Protein AF-A0A5C7B8A7-F1 (afdb_monomer)

pLDDT: mean 83.53, std 10.43, range [35.34, 96.38]

Organism: NCBI:txid49278

InterPro domains:
  IPR027417 P-loop containing nucleoside triphosphate hydrolase [G3DSA:3.40.50.300] (166-226)
  IPR027417 P-loop containing nucleoside triphosphate hydrolase [SSF52540] (166-223)
  IPR045076 DNA mismatch repair MutS [PTHR11361] (128-223)

Foldseek 3Di:
DQVLLVVLVVLVVCCVVPVVSVVVNVVSLVVLLVVLVVCCVPCVVVLVVLVVLLVLLVVLVVVCVDPVLVVVDVCLVVLSVLSVVLVVLSVVVVPPDPDDDPVVVVVVVVVVSVCSSSVVVVVSSVVSVVSVVVSVVSSVSSVVSVVVVVVVVVVVVVVVPDPDDDDDDDDPAPWDWDFQFAQPPDPPGGGDTDIGHPDDDDDDDDPPPCPVSVVLSRLVVVLVNCVVVPHPPVVSVVSVVVVVVVVVVVVVVVVD

Solvent-accessible surface area (backbone atoms only — not comparable to full-atom values): 15037 Å² total; per-residue (Å²): 105,74,68,59,33,53,57,47,51,56,32,57,59,45,29,80,78,40,71,72,30,46,58,56,38,52,54,51,36,55,54,30,44,54,53,44,55,53,47,47,71,71,45,48,71,62,57,61,50,52,62,53,52,54,50,51,44,49,51,40,54,59,54,52,69,38,77,90,46,39,83,79,48,82,64,44,68,60,28,48,54,59,56,53,65,52,56,75,68,46,55,77,73,65,69,76,67,93,71,90,47,75,72,56,51,55,54,48,52,55,50,47,53,54,35,34,49,40,41,44,63,65,54,52,47,54,56,49,51,58,55,49,64,77,35,51,68,38,52,48,53,50,50,50,53,46,50,51,51,52,50,51,50,52,54,51,51,54,51,72,74,41,101,82,73,83,83,88,79,93,67,99,68,73,65,49,78,44,77,63,44,53,37,92,89,45,81,92,48,75,58,47,65,51,77,41,63,93,55,88,85,86,87,82,80,65,88,88,72,49,64,68,57,49,54,50,31,53,51,56,53,50,53,50,51,42,57,76,70,70,50,59,66,68,58,49,50,50,55,52,49,53,51,52,50,52,54,50,60,54,53,56,71,71,76,112

Radius of gyration: 31.32 Å; Cα contacts (8 Å, |Δi|>4): 160; chains: 1; bounding box: 61×37×90 Å

Secondary structure (DSSP, 8-state):
-HHHHHHTHHHHHHTTT-THHHHHHHHHHHHHHHHHHHHHHHHHHHHHHHHHHHHHHHHHHHHHTSGGGGGG-TTHHHHHHHHHHHHHHHTTTS------SHHHHHHHHHHHHHHHHTTHHHHHHHHHHHHHHTTHHHHHHHHHHHHHHHHHHHHHHHHHTSS--------SSSEEEEEEE--TTSTTPPPEEEEEESS-------TTSSHHHHHHHHHHHHHHHHHHTT--HHHHHHHHHHHHHHHHHHHHTTT-

Sequence (256 aa):
MKLLSFISLVPLILSFINPLFFIILLVVFCVNCVIHFWNKNNLFQYVSSIPQLLNLNKVATSLYSIPLFKDLNIKLPTSIKLINQVKSRMSLFQHEAKLQGDFQIIFWFLFEIFKTLFLIEPLFLFGVLRRLDTKREDIENVFEFVGHIDMLISIASLRAGIDSSCKPTVISGNGIIAHKMRHALIYDCTPNSITITDKSVLLTGSNMSGKTSFIRAVGLNVIRVLDINDYPKEIVNEAMAISRVLDKVYYVAKVE

Mean predicted aligned error: 10.71 Å

Structure (mmCIF, N/CA/C/O backbone):
data_AF-A0A5C7B8A7-F1
#
_entry.id   AF-A0A5C7B8A7-F1
#
loop_
_atom_site.group_PDB
_atom_site.id
_atom_site.type_symbol
_atom_site.label_atom_id
_atom_site.label_alt_id
_atom_site.label_comp_id
_atom_site.label_asym_id
_atom_site.label_entity_id
_atom_site.label_seq_id
_atom_site.pdbx_PDB_ins_code
_atom_site.Cartn_x
_atom_site.Cartn_y
_atom_site.Cartn_z
_atom_site.occupancy
_atom_site.B_iso_or_equiv
_atom_site.auth_seq_id
_atom_site.auth_comp_id
_atom_site.auth_asym_id
_atom_site.auth_atom_id
_atom_site.pdbx_PDB_model_num
ATOM 1 N N . MET A 1 1 ? -28.430 3.440 18.815 1.00 63.97 1 MET A N 1
ATOM 2 C CA . MET A 1 1 ? -27.319 2.822 19.576 1.00 63.97 1 MET A CA 1
ATOM 3 C C . MET A 1 1 ? -27.066 3.519 20.905 1.00 63.97 1 MET A C 1
ATOM 5 O O . MET A 1 1 ? -27.447 2.950 21.911 1.00 63.97 1 MET A O 1
ATOM 9 N N . LYS A 1 2 ? -26.528 4.752 20.938 1.00 69.50 2 LYS A N 1
ATOM 10 C CA . LYS A 1 2 ? -26.238 5.466 22.204 1.00 69.50 2 LYS A CA 1
ATOM 11 C C . LYS A 1 2 ? -27.442 5.557 23.154 1.00 69.50 2 LYS A C 1
ATOM 13 O O . LYS A 1 2 ? -27.303 5.305 24.338 1.00 69.50 2 LYS A O 1
ATOM 18 N N . LEU A 1 3 ? -28.633 5.853 22.633 1.00 67.62 3 LEU A N 1
ATOM 19 C CA . LEU A 1 3 ? -29.848 5.922 23.451 1.00 67.62 3 LEU A CA 1
ATOM 20 C C . LEU A 1 3 ? -30.211 4.563 24.088 1.00 67.62 3 LEU A C 1
ATOM 22 O O . LEU A 1 3 ? -30.619 4.522 25.240 1.00 67.62 3 LEU A O 1
ATOM 26 N N . LEU A 1 4 ? -29.987 3.455 23.370 1.00 67.25 4 LEU A N 1
ATOM 27 C CA . LEU A 1 4 ? -30.266 2.097 23.854 1.00 67.25 4 LEU A CA 1
ATOM 28 C C . LEU A 1 4 ? -29.298 1.650 24.958 1.00 67.25 4 LEU A C 1
ATOM 30 O O . LEU A 1 4 ? -29.725 1.018 25.916 1.00 67.25 4 LEU A O 1
ATOM 34 N N . SER A 1 5 ? -28.016 2.022 24.868 1.00 73.75 5 SER A N 1
ATOM 35 C CA . SER A 1 5 ? -27.042 1.741 25.934 1.00 73.75 5 SER A CA 1
ATOM 36 C C . SER A 1 5 ? -27.292 2.576 27.198 1.00 73.75 5 SER A C 1
ATOM 38 O O . SER A 1 5 ? -26.976 2.143 28.302 1.00 73.75 5 SER A O 1
ATOM 40 N N . PHE A 1 6 ? -27.863 3.779 27.057 1.00 75.62 6 PHE A N 1
ATOM 41 C CA . PHE A 1 6 ? -28.298 4.597 28.199 1.00 75.62 6 PHE A CA 1
ATOM 42 C C . PHE A 1 6 ? -29.604 4.077 28.820 1.00 75.62 6 PHE A C 1
ATOM 44 O O . PHE A 1 6 ? -29.777 4.154 30.035 1.00 75.62 6 PHE A O 1
ATOM 51 N N . ILE A 1 7 ? -30.484 3.484 28.008 1.00 80.25 7 ILE A N 1
ATOM 52 C CA . ILE A 1 7 ? -31.727 2.843 28.456 1.00 80.25 7 ILE A CA 1
ATOM 53 C C . ILE A 1 7 ? -31.470 1.660 29.394 1.00 80.25 7 ILE A C 1
ATOM 55 O O . ILE A 1 7 ? -32.262 1.460 30.300 1.00 80.25 7 ILE A O 1
ATOM 59 N N . SER A 1 8 ? -30.372 0.912 29.254 1.00 80.88 8 SER A N 1
ATOM 60 C CA . SER A 1 8 ? -30.010 -0.165 30.195 1.00 80.88 8 SER A CA 1
ATOM 61 C C . SER A 1 8 ? -29.496 0.338 31.553 1.00 80.88 8 SER A C 1
ATOM 63 O O . SER A 1 8 ? -29.498 -0.409 32.526 1.00 80.88 8 SER A O 1
ATOM 65 N N . LEU A 1 9 ? -29.080 1.606 31.647 1.00 83.44 9 LEU A N 1
ATOM 66 C CA . LEU A 1 9 ? -28.477 2.198 32.849 1.00 83.44 9 LEU A CA 1
ATOM 67 C C . LEU A 1 9 ? -29.542 2.628 33.876 1.00 83.44 9 LEU A C 1
ATOM 69 O O . LEU A 1 9 ? -29.360 2.459 35.078 1.00 83.44 9 LEU A O 1
ATOM 73 N N . VAL A 1 10 ? -30.683 3.131 33.396 1.00 84.69 10 VAL A N 1
ATOM 74 C CA . VAL A 1 10 ? -31.786 3.632 34.236 1.00 84.69 10 VAL A CA 1
ATOM 75 C C . VAL A 1 10 ? -32.480 2.512 35.044 1.00 84.69 10 VAL A C 1
ATOM 77 O O . VAL A 1 10 ? -32.583 2.654 36.264 1.00 84.69 10 VAL A O 1
ATOM 80 N N . PRO A 1 11 ? -32.894 1.373 34.448 1.00 83.81 11 PRO A N 1
ATOM 81 C CA . PRO A 1 11 ? -33.494 0.254 35.176 1.00 83.81 11 PRO A CA 1
ATOM 82 C C . PRO A 1 11 ? -32.515 -0.413 36.143 1.00 83.81 11 PRO A C 1
ATOM 84 O O . PRO A 1 11 ? -32.934 -0.872 37.198 1.00 83.81 11 PRO A O 1
ATOM 87 N N . LEU A 1 12 ? -31.218 -0.432 35.812 1.00 85.81 12 LEU A N 1
ATOM 88 C CA . LEU A 1 12 ? -30.175 -1.003 36.667 1.00 85.81 12 LEU A CA 1
ATOM 89 C C . LEU A 1 12 ? -30.009 -0.217 37.977 1.00 85.81 12 LEU A C 1
ATOM 91 O O . LEU A 1 12 ? -29.811 -0.806 39.033 1.00 85.81 12 LEU A O 1
ATOM 95 N N . ILE A 1 13 ? -30.103 1.115 37.928 1.00 87.00 13 ILE A N 1
ATOM 96 C CA . ILE A 1 13 ? -30.044 1.953 39.137 1.00 87.00 13 ILE A CA 1
ATOM 97 C C . ILE A 1 13 ? -31.341 1.807 39.945 1.00 87.00 13 ILE A C 1
ATOM 99 O O . ILE A 1 13 ? -31.307 1.632 41.161 1.00 87.00 13 ILE A O 1
ATOM 103 N N . LEU A 1 14 ? -32.493 1.831 39.269 1.00 86.69 14 LEU A N 1
ATOM 104 C CA . LEU A 1 14 ? -33.807 1.729 39.911 1.00 86.69 14 LEU A CA 1
ATOM 105 C C . LEU A 1 14 ? -34.089 0.338 40.507 1.00 86.69 14 LEU A C 1
ATOM 107 O O . LEU A 1 14 ? -34.882 0.235 41.445 1.00 86.69 14 LEU A O 1
ATOM 111 N N . SER A 1 15 ? -33.422 -0.724 40.036 1.00 85.25 15 SER A N 1
ATOM 112 C CA . SER A 1 15 ? -33.592 -2.079 40.584 1.00 85.25 15 SER A CA 1
ATOM 113 C C . SER A 1 15 ? -33.108 -2.231 42.024 1.00 85.25 15 SER A C 1
ATOM 115 O O . SER A 1 15 ? -33.588 -3.118 42.722 1.00 85.25 15 SER A O 1
ATOM 117 N N . PHE A 1 16 ? -32.217 -1.354 42.499 1.00 86.69 16 PHE A N 1
ATOM 118 C CA . PHE A 1 16 ? -31.816 -1.326 43.911 1.00 86.69 16 PHE A CA 1
ATOM 119 C C . PHE A 1 16 ? -32.905 -0.748 44.830 1.00 86.69 16 PHE A C 1
ATOM 121 O O . PHE A 1 16 ? -32.862 -0.975 46.035 1.00 86.69 16 PHE A O 1
ATOM 128 N N . ILE A 1 17 ? -33.875 -0.013 44.272 1.00 88.44 17 ILE A N 1
ATOM 129 C CA . ILE A 1 17 ? -34.974 0.618 45.018 1.00 88.44 17 ILE A CA 1
ATOM 130 C C . ILE A 1 17 ? -36.227 -0.264 44.985 1.00 88.44 17 ILE A C 1
ATOM 132 O O . ILE A 1 17 ? -36.911 -0.392 45.998 1.00 88.44 17 ILE A O 1
ATOM 136 N N . ASN A 1 18 ? -36.547 -0.875 43.836 1.00 86.88 18 ASN A N 1
ATOM 137 C CA . ASN A 1 18 ? -37.717 -1.745 43.701 1.00 86.88 18 ASN A CA 1
ATOM 138 C C . ASN A 1 18 ? -37.438 -2.947 42.768 1.00 86.88 18 ASN A C 1
ATOM 140 O O . ASN A 1 18 ? -37.026 -2.740 41.620 1.00 86.88 18 ASN A O 1
ATOM 144 N N . PRO A 1 19 ? -37.720 -4.194 43.206 1.00 84.69 19 PRO A N 1
ATOM 145 C CA . PRO A 1 19 ? -37.482 -5.404 42.413 1.00 84.69 19 PRO A CA 1
ATOM 146 C C . PRO A 1 19 ? -38.263 -5.467 41.088 1.00 84.69 19 PRO A C 1
ATOM 148 O O . PRO A 1 19 ? -37.829 -6.160 40.171 1.00 84.69 19 PRO A O 1
ATOM 151 N N . LEU A 1 20 ? -39.361 -4.718 40.916 1.00 87.31 20 LEU A N 1
ATOM 152 C CA . LEU A 1 20 ? -40.085 -4.643 39.633 1.00 87.31 20 LEU A CA 1
ATOM 153 C C . LEU A 1 20 ? -39.211 -4.130 38.473 1.00 87.31 20 LEU A C 1
ATOM 155 O O . LEU A 1 20 ? -39.351 -4.597 37.341 1.00 87.31 20 LEU A O 1
ATOM 159 N N . PHE A 1 21 ? -38.267 -3.220 38.737 1.00 88.12 21 PHE A N 1
ATOM 160 C CA . PHE A 1 21 ? -37.364 -2.698 37.701 1.00 88.12 21 PHE A CA 1
ATOM 161 C C . PHE A 1 21 ? -36.360 -3.743 37.198 1.00 88.12 21 PHE A C 1
ATOM 163 O O . PHE A 1 21 ? -35.839 -3.604 36.091 1.00 88.12 21 PHE A O 1
ATOM 170 N N . PHE A 1 22 ? -36.141 -4.824 37.953 1.00 86.38 22 PHE A N 1
ATOM 171 C CA . PHE A 1 22 ? -35.316 -5.945 37.510 1.00 86.38 22 PHE A CA 1
ATOM 172 C C . PHE A 1 22 ? -35.953 -6.695 36.329 1.00 86.38 22 PHE A C 1
ATOM 174 O O . PHE A 1 22 ? -35.257 -7.078 35.392 1.00 86.38 22 PHE A O 1
ATOM 181 N N . ILE A 1 23 ? -37.284 -6.836 36.312 1.00 87.25 23 ILE A N 1
ATOM 182 C CA . ILE A 1 23 ? -38.007 -7.457 35.188 1.00 87.25 23 ILE A CA 1
ATOM 183 C C . ILE A 1 23 ? -37.846 -6.606 33.921 1.00 87.25 23 ILE A C 1
ATOM 185 O O . ILE A 1 23 ? -37.579 -7.135 32.843 1.00 87.25 23 ILE A O 1
ATOM 189 N N . ILE A 1 24 ? -37.935 -5.278 34.054 1.00 87.38 24 ILE A N 1
ATOM 190 C CA . ILE A 1 24 ? -37.721 -4.335 32.944 1.00 87.38 24 ILE A CA 1
ATOM 191 C C . ILE A 1 24 ? -36.285 -4.443 32.412 1.00 87.38 24 ILE A C 1
ATOM 193 O O . ILE A 1 24 ? -36.084 -4.488 31.198 1.00 87.38 24 ILE A O 1
ATOM 197 N N . LEU A 1 25 ? -35.288 -4.538 33.300 1.00 87.44 25 LEU A N 1
ATOM 198 C CA . LEU A 1 25 ? -33.889 -4.746 32.919 1.00 87.44 25 LEU A CA 1
ATOM 199 C C . LEU A 1 25 ? -33.709 -6.038 32.105 1.00 87.44 25 LEU A C 1
ATOM 201 O O . LEU A 1 25 ? -32.985 -6.032 31.112 1.00 87.44 25 LEU A O 1
ATOM 205 N N . LEU A 1 26 ? -34.396 -7.119 32.484 1.00 87.50 26 LEU A N 1
ATOM 206 C CA . LEU A 1 26 ? -34.330 -8.414 31.801 1.00 87.50 26 LEU A CA 1
ATOM 207 C C . LEU A 1 26 ? -34.908 -8.333 30.378 1.00 87.50 26 LEU A C 1
ATOM 209 O O . LEU A 1 26 ? -34.296 -8.825 29.431 1.00 87.50 26 LEU A O 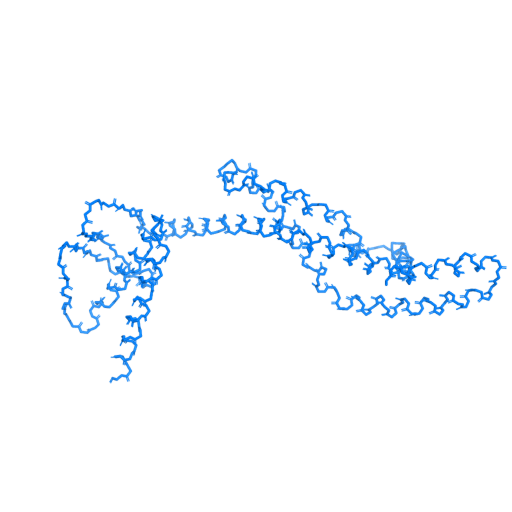1
ATOM 213 N N . VAL A 1 27 ? -36.028 -7.625 30.195 1.00 89.75 27 VAL A N 1
ATOM 214 C CA . VAL A 1 27 ? -36.599 -7.361 28.860 1.00 89.75 27 VAL A CA 1
ATOM 215 C C . VAL A 1 27 ? -35.633 -6.542 27.996 1.00 89.75 27 VAL A C 1
ATOM 217 O O . VAL A 1 27 ? -35.382 -6.902 26.845 1.00 89.75 27 VAL A O 1
ATOM 220 N N . VAL A 1 28 ? -35.045 -5.473 28.546 1.00 88.50 28 VAL A N 1
ATOM 221 C CA . VAL A 1 28 ? -34.041 -4.652 27.842 1.00 88.50 28 VAL A CA 1
ATOM 222 C C . VAL A 1 28 ? -32.810 -5.483 27.477 1.00 88.50 28 VAL A C 1
ATOM 224 O O . VAL A 1 28 ? -32.293 -5.355 26.368 1.00 88.50 28 VAL A O 1
ATOM 227 N N . PHE A 1 29 ? -32.365 -6.372 28.366 1.00 88.88 29 PHE A N 1
ATOM 228 C CA . PHE A 1 29 ? -31.253 -7.276 28.101 1.00 88.88 29 PHE A CA 1
ATOM 229 C C . PHE A 1 29 ? -31.548 -8.215 26.927 1.00 88.88 29 PHE A C 1
ATOM 231 O O . PHE A 1 29 ? -30.715 -8.319 26.033 1.00 88.88 29 PHE A O 1
ATOM 238 N N . CYS A 1 30 ? -32.739 -8.821 26.855 1.00 89.69 30 CYS A N 1
ATOM 239 C CA . CYS A 1 30 ? -33.134 -9.647 25.708 1.00 89.69 30 CYS A CA 1
ATOM 240 C C . CYS A 1 30 ? -33.072 -8.870 24.384 1.00 89.69 30 CYS A C 1
ATOM 242 O O . CYS A 1 30 ? -32.529 -9.369 23.397 1.00 89.69 30 CYS A O 1
ATOM 244 N N . VAL A 1 31 ? -33.567 -7.627 24.366 1.00 89.69 31 VAL A N 1
ATOM 245 C CA . VAL A 1 31 ? -33.479 -6.752 23.184 1.00 89.69 31 VAL A CA 1
ATOM 246 C C . VAL A 1 31 ? -32.018 -6.450 22.830 1.00 89.69 31 VAL A C 1
ATOM 248 O O . VAL A 1 31 ? -31.625 -6.566 21.667 1.00 89.69 31 VAL A O 1
ATOM 251 N N . ASN A 1 32 ? -31.187 -6.118 23.821 1.00 91.06 32 ASN A N 1
ATOM 252 C CA . ASN A 1 32 ? -29.767 -5.837 23.614 1.00 91.06 32 ASN A CA 1
ATOM 253 C C . ASN A 1 32 ? -28.995 -7.074 23.134 1.00 91.06 32 ASN A C 1
ATOM 255 O O . ASN A 1 32 ? -28.134 -6.929 22.271 1.00 91.06 32 ASN A O 1
ATOM 259 N N . CYS A 1 33 ? -29.343 -8.281 23.590 1.00 88.12 33 CYS A N 1
ATOM 260 C CA . CYS A 1 33 ? -28.804 -9.539 23.068 1.00 88.12 33 CYS A CA 1
ATOM 261 C C . CYS A 1 33 ? -29.099 -9.693 21.574 1.00 88.12 33 CYS A C 1
ATOM 263 O O . CYS A 1 33 ? -28.175 -9.915 20.793 1.00 88.12 33 CYS A O 1
ATOM 265 N N . VAL A 1 34 ? -30.359 -9.519 21.154 1.00 88.31 34 VAL A N 1
ATOM 266 C CA . VAL A 1 34 ? -30.736 -9.609 19.730 1.00 88.31 34 VAL A CA 1
ATOM 267 C C . VAL A 1 34 ? -29.927 -8.615 18.895 1.00 88.31 34 VAL A C 1
ATOM 269 O O . VAL A 1 34 ? -29.346 -8.982 17.875 1.00 88.31 34 VAL A O 1
ATOM 272 N N . ILE A 1 35 ? -29.820 -7.366 19.353 1.00 86.38 35 ILE A N 1
ATOM 273 C CA . ILE A 1 35 ? -29.063 -6.318 18.658 1.00 86.38 35 ILE A CA 1
ATOM 274 C C . ILE A 1 35 ? -27.563 -6.628 18.637 1.00 86.38 35 ILE A C 1
ATOM 276 O O . ILE A 1 35 ? -26.908 -6.392 17.621 1.00 86.38 35 ILE A O 1
ATOM 280 N N . HIS A 1 36 ? -27.005 -7.137 19.734 1.00 84.81 36 HIS A N 1
ATOM 281 C CA . HIS A 1 36 ? -25.600 -7.514 19.832 1.00 84.81 36 HIS A CA 1
ATOM 282 C C . HIS A 1 36 ? -25.266 -8.622 18.830 1.00 84.81 36 HIS A C 1
ATOM 284 O O . HIS A 1 36 ? -24.385 -8.429 17.997 1.00 84.81 36 HIS A O 1
ATOM 290 N N . PHE A 1 37 ? -26.012 -9.732 18.838 1.00 81.38 37 PHE A N 1
ATOM 291 C CA . PHE A 1 37 ? -25.766 -10.859 17.935 1.00 81.38 37 PHE A CA 1
ATOM 292 C C . PHE A 1 37 ? -26.023 -10.511 16.467 1.00 81.38 37 PHE A C 1
ATOM 294 O O . PHE A 1 37 ? -25.247 -10.913 15.599 1.00 81.38 37 PHE A O 1
ATOM 301 N N . TRP A 1 38 ? -27.054 -9.712 16.174 1.00 84.12 38 TRP A N 1
ATOM 302 C CA . TRP A 1 38 ? -27.317 -9.260 14.808 1.00 84.12 38 TRP A CA 1
ATOM 303 C C . TRP A 1 38 ? -26.193 -8.363 14.272 1.00 84.12 38 TRP A C 1
ATOM 305 O O . TRP A 1 38 ? -25.700 -8.579 13.164 1.00 84.12 38 TRP A O 1
ATOM 315 N N . ASN A 1 39 ? -25.713 -7.408 15.080 1.00 79.06 39 ASN A N 1
ATOM 316 C CA . ASN A 1 39 ? -24.557 -6.588 14.711 1.00 79.06 39 ASN A CA 1
ATOM 317 C C . ASN A 1 39 ? -23.273 -7.401 14.625 1.00 79.06 39 ASN A C 1
ATOM 319 O O . ASN A 1 39 ? -22.470 -7.137 13.735 1.00 79.06 39 ASN A O 1
ATOM 323 N N . LYS A 1 40 ? -23.072 -8.374 15.519 1.00 75.75 40 LYS A N 1
ATOM 324 C CA . LYS A 1 40 ? -21.905 -9.250 15.480 1.00 75.75 40 LYS A CA 1
ATOM 325 C C . LYS A 1 40 ? -21.869 -9.968 14.136 1.00 75.75 40 LYS A C 1
ATOM 327 O O . LYS A 1 40 ? -20.916 -9.767 13.403 1.00 75.75 40 LYS A O 1
ATOM 332 N N . ASN A 1 41 ? -22.939 -10.643 13.718 1.00 73.06 41 ASN A N 1
ATOM 333 C CA . ASN A 1 41 ? -22.957 -11.324 12.418 1.00 73.06 41 ASN A CA 1
ATOM 334 C C . ASN A 1 41 ? -22.760 -10.391 11.211 1.00 73.06 41 ASN A C 1
ATOM 336 O O . ASN A 1 41 ? -22.065 -10.762 10.268 1.00 73.06 41 ASN A O 1
ATOM 340 N N . ASN A 1 42 ? -23.347 -9.191 11.224 1.00 72.00 42 ASN A N 1
ATOM 341 C CA . ASN A 1 42 ? -23.314 -8.305 10.057 1.00 72.00 42 ASN A CA 1
ATOM 342 C C . ASN A 1 42 ? -22.036 -7.446 9.971 1.00 72.00 42 ASN A C 1
ATOM 344 O O . ASN A 1 42 ? -21.612 -7.064 8.884 1.00 72.00 42 ASN A O 1
ATOM 348 N N . LEU A 1 43 ? -21.409 -7.122 11.108 1.00 69.50 43 LEU A N 1
ATOM 349 C CA . LEU A 1 43 ? -20.279 -6.189 11.167 1.00 69.50 43 LEU A CA 1
ATOM 350 C C . LEU A 1 43 ? -18.923 -6.862 11.403 1.00 69.50 43 LEU A C 1
ATOM 352 O O . LEU A 1 43 ? -17.897 -6.226 11.154 1.00 69.50 43 LEU A O 1
ATOM 356 N N . PHE A 1 44 ? -18.881 -8.134 11.826 1.00 66.38 44 PHE A N 1
ATOM 357 C CA . PHE A 1 44 ? -17.610 -8.844 12.039 1.00 66.38 44 PHE A CA 1
ATOM 358 C C . PHE A 1 44 ? -16.751 -8.916 10.771 1.00 66.38 44 PHE A C 1
ATOM 360 O O . PHE A 1 44 ? -15.523 -8.873 10.853 1.00 66.38 44 PHE A O 1
ATOM 367 N N . GLN A 1 45 ? -17.379 -8.951 9.589 1.00 65.69 45 GLN A N 1
ATOM 368 C CA . GLN A 1 45 ? -16.651 -8.926 8.319 1.00 65.69 45 GLN A CA 1
ATOM 369 C C . GLN A 1 45 ? -15.778 -7.665 8.193 1.00 65.69 45 GLN A C 1
ATOM 371 O O . GLN A 1 45 ? -14.610 -7.768 7.827 1.00 65.69 45 GLN A O 1
ATOM 376 N N . TYR A 1 46 ? -16.277 -6.497 8.613 1.00 68.00 46 TYR A N 1
ATOM 377 C CA . TYR A 1 46 ? -15.515 -5.241 8.605 1.00 68.00 46 TYR A CA 1
ATOM 378 C C . TYR A 1 46 ? -14.492 -5.156 9.745 1.00 68.00 46 TYR A C 1
ATOM 380 O O . TYR A 1 46 ? -13.433 -4.548 9.584 1.00 68.00 46 TYR A O 1
ATOM 388 N N . VAL A 1 47 ? -14.776 -5.788 10.892 1.00 70.38 47 VAL A N 1
ATOM 389 C CA . VAL A 1 47 ? -13.826 -5.892 12.017 1.00 70.38 47 VAL A CA 1
ATOM 390 C C . VAL A 1 47 ? -12.545 -6.597 11.573 1.00 70.38 47 VAL A C 1
ATOM 392 O O . VAL A 1 47 ? -11.461 -6.184 11.982 1.00 70.38 47 VAL A O 1
ATOM 395 N N . SER A 1 48 ? -12.649 -7.600 10.693 1.00 73.38 48 SER A N 1
ATOM 396 C CA . SER A 1 48 ? -11.496 -8.354 10.184 1.00 73.38 48 SER A CA 1
ATOM 397 C C . SER A 1 48 ? -10.513 -7.510 9.353 1.00 73.38 48 SER A C 1
ATOM 399 O O . SER A 1 48 ? -9.308 -7.775 9.369 1.00 73.38 48 SER A O 1
ATOM 401 N N . SER A 1 49 ? -10.992 -6.444 8.699 1.00 82.25 49 SER A N 1
ATOM 402 C CA . SER A 1 49 ? -10.168 -5.567 7.855 1.00 82.25 49 SER A CA 1
ATOM 403 C C . SER A 1 49 ? -9.296 -4.593 8.644 1.00 82.25 49 SER A C 1
ATOM 405 O O . SER A 1 49 ? -8.231 -4.172 8.189 1.00 82.25 49 SER A O 1
ATOM 407 N N .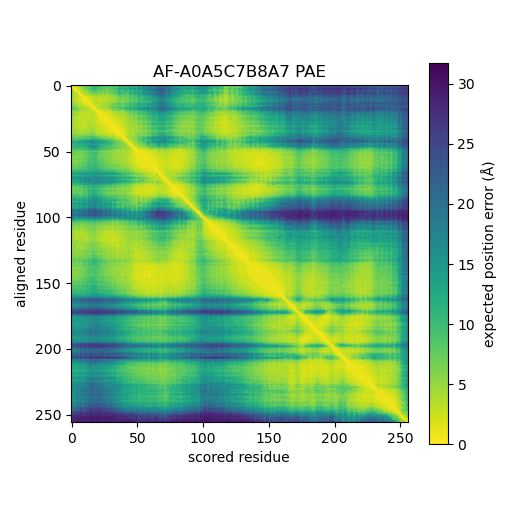 ILE A 1 50 ? -9.699 -4.247 9.865 1.00 83.44 50 ILE A N 1
ATOM 408 C CA . ILE A 1 50 ? -8.977 -3.262 10.675 1.00 83.44 50 ILE A CA 1
ATOM 409 C C . ILE A 1 50 ? -7.597 -3.787 11.131 1.00 83.44 50 ILE A C 1
ATOM 411 O O . ILE A 1 50 ? -6.617 -3.049 11.007 1.00 83.44 50 ILE A O 1
ATOM 415 N N . PRO A 1 51 ? -7.441 -5.042 11.603 1.00 83.44 51 PRO A N 1
ATOM 416 C CA . PRO A 1 51 ? -6.128 -5.645 11.840 1.00 83.44 51 PRO A CA 1
ATOM 417 C C . PRO A 1 51 ? -5.194 -5.604 10.625 1.00 83.44 51 PRO A C 1
ATOM 419 O O . PRO A 1 51 ? -3.998 -5.365 10.788 1.00 83.44 51 PRO A O 1
ATOM 422 N N . GLN A 1 52 ? -5.729 -5.805 9.418 1.00 88.06 52 GLN A N 1
ATOM 423 C CA . GLN A 1 52 ? -4.954 -5.790 8.174 1.00 88.06 52 GLN A CA 1
ATOM 424 C C . GLN A 1 52 ? -4.437 -4.378 7.882 1.00 88.06 52 GLN A C 1
ATOM 426 O O . GLN A 1 52 ? -3.246 -4.210 7.632 1.00 88.06 52 GLN A O 1
ATOM 431 N N . LEU A 1 53 ? -5.282 -3.354 8.051 1.00 90.44 53 LEU A N 1
ATOM 432 C CA . LEU A 1 53 ? -4.867 -1.950 7.982 1.00 90.44 53 LEU A CA 1
ATOM 433 C C . LEU A 1 53 ? -3.769 -1.622 9.007 1.00 90.44 53 LEU A C 1
ATOM 435 O O . LEU A 1 53 ? -2.795 -0.943 8.692 1.00 90.44 53 LEU A O 1
ATOM 439 N N . LEU A 1 54 ? -3.888 -2.121 10.240 1.00 89.25 54 LEU A N 1
ATOM 440 C CA . LEU A 1 54 ? -2.865 -1.908 11.268 1.00 89.25 54 LEU A CA 1
ATOM 441 C C . LEU A 1 54 ? -1.546 -2.611 10.929 1.00 89.25 54 LEU A C 1
ATOM 443 O O . LEU A 1 54 ? -0.482 -2.084 11.252 1.00 89.25 54 LEU A O 1
ATOM 447 N N . ASN A 1 55 ? -1.593 -3.782 10.291 1.00 91.50 55 ASN A N 1
ATOM 448 C CA . ASN A 1 55 ? -0.397 -4.462 9.801 1.00 91.50 55 ASN A CA 1
ATOM 449 C C . ASN A 1 55 ? 0.238 -3.707 8.632 1.00 91.50 55 ASN A C 1
ATOM 451 O O . ASN A 1 55 ? 1.443 -3.475 8.674 1.00 91.50 55 ASN A O 1
ATOM 455 N N . LEU A 1 56 ? -0.556 -3.235 7.669 1.00 94.50 56 LEU A N 1
ATOM 456 C CA . LEU A 1 56 ? -0.085 -2.357 6.597 1.00 94.50 56 LEU A CA 1
ATOM 457 C C . LEU A 1 56 ? 0.612 -1.116 7.172 1.00 94.50 56 LEU A C 1
ATOM 459 O O . LEU A 1 56 ? 1.718 -0.778 6.762 1.00 94.50 56 LEU A O 1
ATOM 463 N N . ASN A 1 57 ? 0.026 -0.493 8.198 1.00 94.31 57 ASN A N 1
ATOM 464 C CA . ASN A 1 57 ? 0.608 0.677 8.852 1.00 94.31 57 ASN A CA 1
ATOM 465 C C . ASN A 1 57 ? 1.947 0.369 9.554 1.00 94.31 57 ASN A C 1
ATOM 467 O O . ASN A 1 57 ? 2.868 1.189 9.539 1.00 94.31 57 ASN A O 1
ATOM 471 N N . LYS A 1 58 ? 2.093 -0.825 10.153 1.00 93.88 58 LYS A N 1
ATOM 472 C CA . LYS A 1 58 ? 3.382 -1.291 10.705 1.00 93.88 58 LYS A CA 1
ATOM 473 C C . LYS A 1 58 ? 4.422 -1.470 9.600 1.00 93.88 58 LYS A C 1
ATOM 475 O O . LYS A 1 58 ? 5.551 -1.018 9.770 1.00 93.88 58 LYS A O 1
ATOM 480 N N . VAL A 1 59 ? 4.039 -2.093 8.482 1.00 95.56 59 VAL A N 1
ATOM 481 C CA . VAL A 1 59 ? 4.919 -2.282 7.320 1.00 95.56 59 VAL A CA 1
ATOM 482 C C . VAL A 1 59 ? 5.367 -0.925 6.783 1.00 95.56 59 VAL A C 1
ATOM 484 O O . VAL A 1 59 ? 6.568 -0.688 6.684 1.00 95.56 59 VAL A O 1
ATOM 487 N N . ALA A 1 60 ? 4.443 0.012 6.569 1.00 95.75 60 ALA A N 1
ATOM 488 C CA . ALA A 1 60 ? 4.765 1.373 6.145 1.00 95.75 60 ALA A CA 1
ATOM 489 C C . ALA A 1 60 ? 5.743 2.072 7.104 1.00 95.75 60 ALA A C 1
ATOM 491 O O . ALA A 1 60 ? 6.710 2.684 6.661 1.00 95.75 60 ALA A O 1
ATOM 492 N N . THR A 1 61 ? 5.557 1.910 8.420 1.00 94.62 61 THR A N 1
ATOM 493 C CA . THR A 1 61 ? 6.481 2.447 9.437 1.00 94.62 61 THR A CA 1
ATOM 494 C C . THR A 1 61 ? 7.885 1.842 9.312 1.00 94.62 61 THR A C 1
ATOM 496 O O . THR A 1 61 ? 8.884 2.560 9.382 1.00 94.62 61 THR A O 1
ATOM 499 N N . SER A 1 62 ? 7.978 0.523 9.110 1.00 95.06 62 SER A N 1
ATOM 500 C CA . SER A 1 62 ? 9.266 -0.160 8.930 1.00 95.06 62 SER A CA 1
ATOM 501 C C . SER A 1 62 ? 9.969 0.262 7.637 1.00 95.06 62 SER A C 1
ATOM 503 O O . SER A 1 62 ? 11.160 0.554 7.658 1.00 95.06 62 SER A O 1
ATOM 505 N N . LEU A 1 63 ? 9.223 0.399 6.537 1.00 94.44 63 LEU A N 1
ATOM 506 C CA . LEU A 1 63 ? 9.751 0.818 5.241 1.00 94.44 63 LEU A CA 1
ATOM 507 C C . LEU A 1 63 ? 10.217 2.279 5.264 1.00 94.44 63 LEU A C 1
ATOM 509 O O . LEU A 1 63 ? 11.311 2.580 4.801 1.00 94.44 63 LEU A O 1
ATOM 513 N N . TYR A 1 64 ? 9.453 3.180 5.883 1.00 93.44 64 TYR A N 1
ATOM 514 C CA . TYR A 1 64 ? 9.816 4.597 6.005 1.00 93.44 64 TYR A CA 1
ATOM 515 C C . TYR A 1 64 ? 11.038 4.842 6.908 1.00 93.44 64 TYR A C 1
ATOM 517 O O . TYR A 1 64 ? 11.672 5.899 6.861 1.00 93.44 64 TYR A O 1
ATOM 525 N N . SER A 1 65 ? 11.408 3.861 7.736 1.00 92.38 65 SER A N 1
ATOM 526 C CA . SER A 1 65 ? 12.635 3.937 8.536 1.00 92.38 65 SER A CA 1
ATOM 527 C C . SER A 1 65 ? 13.896 3.882 7.664 1.00 92.38 65 SER A C 1
ATOM 529 O O . SER A 1 65 ? 14.949 4.366 8.081 1.00 92.38 65 SER A O 1
ATOM 531 N N . ILE A 1 66 ? 13.787 3.352 6.442 1.00 93.00 66 ILE A N 1
ATOM 532 C CA . ILE A 1 66 ? 14.876 3.266 5.469 1.00 93.00 66 ILE A CA 1
ATOM 533 C C . ILE A 1 66 ? 15.067 4.645 4.808 1.00 93.00 66 ILE A C 1
ATOM 535 O O . ILE A 1 66 ? 14.130 5.152 4.190 1.00 93.00 66 ILE A O 1
ATOM 539 N N . PRO A 1 67 ? 16.269 5.257 4.878 1.00 90.12 67 PRO A N 1
ATOM 540 C CA . PRO A 1 67 ? 16.519 6.600 4.343 1.00 90.12 67 PRO A CA 1
ATOM 541 C C . PRO A 1 67 ? 16.131 6.772 2.871 1.00 90.12 67 PRO A C 1
ATOM 543 O O . PRO A 1 67 ? 15.571 7.798 2.510 1.00 90.12 67 PRO A O 1
ATOM 546 N N . LEU A 1 68 ? 16.360 5.737 2.057 1.00 87.81 68 LEU A N 1
ATOM 547 C CA . LEU A 1 68 ? 16.101 5.729 0.615 1.00 87.81 68 LEU A CA 1
ATOM 548 C C . LEU A 1 68 ? 14.623 5.948 0.244 1.00 87.81 68 LEU A C 1
ATOM 550 O O . LEU A 1 68 ? 14.327 6.359 -0.872 1.00 87.81 68 LEU A O 1
ATOM 554 N N . PHE A 1 69 ? 13.696 5.649 1.158 1.00 89.12 69 PHE A N 1
ATOM 555 C CA . PHE A 1 69 ? 12.256 5.722 0.903 1.00 89.12 69 PHE A CA 1
ATOM 556 C C . PHE A 1 69 ? 11.584 6.942 1.534 1.00 89.12 69 PHE A C 1
ATOM 558 O O . PHE A 1 69 ? 10.394 7.155 1.316 1.00 89.12 69 PHE A O 1
ATOM 565 N N . LYS A 1 70 ? 12.316 7.764 2.295 1.00 85.94 70 LYS A N 1
ATOM 566 C CA . LYS A 1 70 ? 11.735 8.933 2.973 1.00 85.94 70 LYS A CA 1
ATOM 567 C C . LYS A 1 70 ? 11.245 9.993 1.993 1.00 85.94 70 LYS A C 1
ATOM 569 O O . LYS A 1 70 ? 10.186 10.577 2.206 1.00 85.94 70 LYS A O 1
ATOM 574 N N . ASP A 1 71 ? 11.973 10.168 0.897 1.00 85.12 71 ASP A N 1
ATOM 575 C CA . ASP A 1 71 ? 11.676 11.190 -0.109 1.00 85.12 71 ASP A CA 1
ATOM 576 C C . ASP A 1 71 ? 10.459 10.831 -0.977 1.00 85.12 71 ASP A C 1
ATOM 578 O O . ASP A 1 71 ? 9.906 11.695 -1.652 1.00 85.12 71 ASP A O 1
ATOM 582 N N . LEU A 1 72 ? 9.996 9.574 -0.930 1.00 84.94 72 LEU A N 1
ATOM 583 C CA . LEU A 1 72 ? 8.836 9.119 -1.700 1.00 84.94 72 LEU A CA 1
ATOM 584 C C . LEU A 1 72 ? 7.518 9.704 -1.184 1.00 84.94 72 LEU A C 1
ATOM 586 O O . LEU A 1 72 ? 6.600 9.914 -1.971 1.00 84.94 72 LEU A O 1
ATOM 590 N N . ASN A 1 73 ? 7.391 9.940 0.128 1.00 84.31 73 ASN A N 1
ATOM 591 C CA . ASN A 1 73 ? 6.176 10.526 0.692 1.00 84.31 73 ASN A CA 1
ATOM 592 C C . ASN A 1 73 ? 6.431 11.245 2.028 1.00 84.31 73 ASN A C 1
ATOM 594 O O . ASN A 1 73 ? 6.437 10.639 3.101 1.00 84.31 73 ASN A O 1
ATOM 598 N N . ILE A 1 74 ? 6.539 12.574 1.966 1.00 84.31 74 ILE A N 1
ATOM 599 C CA . ILE A 1 74 ? 6.801 13.452 3.122 1.00 84.31 74 ILE A CA 1
ATOM 600 C C . ILE A 1 74 ? 5.629 13.462 4.125 1.00 84.31 74 ILE A C 1
ATOM 602 O O . ILE A 1 74 ? 5.834 13.659 5.324 1.00 84.31 74 ILE A O 1
ATOM 606 N N . LYS A 1 75 ? 4.391 13.233 3.664 1.00 87.88 75 LYS A N 1
ATOM 607 C CA . LYS A 1 75 ? 3.174 13.249 4.503 1.00 87.88 75 LYS A CA 1
ATOM 608 C C . LYS A 1 75 ? 2.913 11.912 5.206 1.00 87.88 75 LYS A C 1
ATOM 610 O O . LYS A 1 75 ? 2.039 11.820 6.070 1.00 87.88 75 LYS A O 1
ATOM 615 N N . LEU A 1 76 ? 3.678 10.870 4.893 1.00 90.94 76 LEU A N 1
ATOM 616 C CA . LEU A 1 76 ? 3.450 9.535 5.438 1.00 90.94 76 LEU A CA 1
ATOM 617 C C . LEU A 1 76 ? 3.488 9.463 6.982 1.00 90.94 76 LEU A C 1
ATOM 619 O O . LEU A 1 76 ? 2.614 8.811 7.560 1.00 90.94 76 LEU A O 1
ATOM 623 N N . PRO A 1 77 ? 4.410 10.143 7.700 1.00 92.12 77 PRO A N 1
ATOM 624 C CA . PRO A 1 77 ? 4.456 10.076 9.164 1.00 92.12 77 PRO A CA 1
ATOM 625 C C . PRO A 1 77 ? 3.169 10.563 9.837 1.00 92.12 77 PRO A C 1
ATOM 627 O O . PRO A 1 77 ? 2.755 10.014 10.864 1.00 92.12 77 PRO A O 1
ATOM 630 N N . THR A 1 78 ? 2.516 11.581 9.266 1.00 91.81 78 THR A N 1
ATOM 631 C CA . THR A 1 78 ? 1.246 12.093 9.792 1.00 91.81 78 THR A CA 1
ATOM 632 C C . THR A 1 78 ? 0.124 11.081 9.600 1.00 91.81 78 THR A C 1
ATOM 634 O O . THR A 1 78 ? -0.585 10.781 10.566 1.00 91.81 78 THR A O 1
ATOM 637 N N . SER A 1 79 ? 0.032 10.467 8.419 1.00 92.38 79 SER A N 1
ATOM 638 C CA . SER A 1 79 ? -0.974 9.444 8.119 1.00 92.38 79 SER A CA 1
ATOM 639 C C . SER A 1 79 ? -0.789 8.193 8.985 1.00 92.38 79 SER A C 1
ATOM 641 O O . SER A 1 79 ? -1.746 7.720 9.606 1.00 92.38 79 SER A O 1
ATOM 643 N N . ILE A 1 80 ? 0.458 7.739 9.179 1.00 92.56 80 ILE A N 1
ATOM 644 C CA . ILE A 1 80 ? 0.787 6.627 10.086 1.00 92.56 80 ILE A CA 1
ATOM 645 C C . ILE A 1 80 ? 0.298 6.911 11.511 1.00 92.56 80 ILE A C 1
ATOM 647 O O . ILE A 1 80 ? -0.316 6.050 12.157 1.00 92.56 80 ILE A O 1
ATOM 651 N N . LYS A 1 81 ? 0.553 8.123 12.022 1.00 91.44 81 LYS A N 1
ATOM 652 C CA . LYS A 1 81 ? 0.144 8.530 13.373 1.00 91.44 81 LYS A CA 1
ATOM 653 C C . LYS A 1 81 ? -1.378 8.565 13.516 1.00 91.44 81 LYS A C 1
ATOM 655 O O . LYS A 1 81 ? -1.896 8.114 14.539 1.00 91.44 81 LYS A O 1
ATOM 660 N N . LEU A 1 82 ? -2.096 9.071 12.513 1.00 88.94 82 LEU A N 1
ATOM 661 C CA . LEU A 1 82 ? -3.559 9.161 12.519 1.00 88.94 82 LEU A CA 1
ATOM 662 C C . LEU A 1 82 ? -4.229 7.783 12.496 1.00 88.94 82 LEU A C 1
ATOM 664 O O . LEU A 1 82 ? -5.193 7.570 13.239 1.00 88.94 82 LEU A O 1
ATOM 668 N N . ILE A 1 83 ? -3.686 6.835 11.730 1.00 89.31 83 ILE A N 1
ATOM 669 C CA . ILE A 1 83 ? -4.164 5.445 11.694 1.00 89.31 83 ILE A CA 1
ATOM 670 C C . ILE A 1 83 ? -3.868 4.736 13.024 1.00 89.31 83 ILE A C 1
ATOM 672 O O . ILE A 1 83 ? -4.729 4.043 13.570 1.00 89.31 83 ILE A O 1
ATOM 676 N N . ASN A 1 84 ? -2.699 4.973 13.629 1.00 87.25 84 ASN A N 1
ATOM 677 C CA . ASN A 1 84 ? -2.340 4.378 14.922 1.00 87.25 84 ASN A CA 1
ATOM 678 C C . ASN A 1 84 ? -3.281 4.778 16.072 1.00 87.25 84 ASN A C 1
ATOM 680 O O . ASN A 1 84 ? -3.448 3.999 17.011 1.00 87.25 84 ASN A O 1
ATOM 684 N N . GLN A 1 85 ? -3.967 5.924 15.995 1.00 84.75 85 GLN A N 1
ATOM 685 C CA . GLN A 1 85 ? -4.991 6.296 16.986 1.00 84.75 85 GLN A CA 1
ATOM 686 C C . GLN A 1 85 ? -6.166 5.305 17.037 1.00 84.75 85 GLN A C 1
ATOM 688 O O . GLN A 1 85 ? -6.857 5.220 18.053 1.00 84.75 85 GLN A O 1
ATOM 693 N N . VAL A 1 86 ? -6.407 4.553 15.958 1.00 80.94 86 VAL A N 1
ATOM 694 C CA . VAL A 1 86 ? -7.473 3.544 15.889 1.00 80.94 86 VAL A CA 1
ATOM 695 C C . VAL A 1 86 ? -7.074 2.256 16.617 1.00 80.94 86 VAL A C 1
ATOM 697 O O . VAL A 1 86 ? -7.925 1.606 17.226 1.00 80.94 86 VAL A O 1
ATOM 700 N N . LYS A 1 87 ? -5.774 1.933 16.656 1.00 77.75 87 LYS A N 1
ATOM 701 C CA . LYS A 1 87 ? -5.226 0.711 17.272 1.00 77.75 87 LYS A CA 1
ATOM 702 C C . LYS A 1 87 ? -5.673 0.518 18.722 1.00 77.75 87 LYS A C 1
ATOM 704 O O . LYS A 1 87 ? -6.103 -0.571 19.086 1.00 77.75 87 LYS A O 1
ATOM 709 N N . SER A 1 88 ? -5.610 1.573 19.538 1.00 68.06 88 SER A N 1
ATOM 710 C CA . SER A 1 88 ? -5.961 1.508 20.967 1.00 68.06 88 SER A CA 1
ATOM 711 C C . SER A 1 88 ? -7.432 1.161 21.212 1.00 68.06 88 SER A C 1
ATOM 713 O O . SER A 1 88 ? -7.747 0.566 22.234 1.00 68.06 88 SER A O 1
ATOM 715 N N . ARG A 1 89 ? -8.336 1.500 20.287 1.00 69.94 89 ARG A N 1
ATOM 716 C CA . ARG A 1 89 ? -9.772 1.209 20.429 1.00 69.94 89 ARG A CA 1
ATOM 717 C C . ARG A 1 89 ? -10.151 -0.165 19.886 1.00 69.94 89 ARG A C 1
ATOM 719 O O . ARG A 1 89 ? -11.205 -0.680 20.237 1.00 69.94 89 ARG A O 1
ATOM 726 N N . MET A 1 90 ? -9.281 -0.755 19.066 1.00 70.38 90 MET A N 1
ATOM 727 C CA . MET A 1 90 ? -9.459 -2.099 18.525 1.00 70.38 90 MET A CA 1
ATOM 728 C C . MET A 1 90 ? -9.077 -3.212 19.497 1.00 70.38 90 MET A C 1
ATOM 730 O O . MET A 1 90 ? -9.578 -4.322 19.344 1.00 70.38 90 MET A O 1
ATOM 734 N N . SER A 1 91 ? -8.247 -2.942 20.512 1.00 65.06 91 SER A N 1
ATOM 735 C CA . SER A 1 91 ? -7.885 -3.969 21.502 1.00 65.06 91 SER A CA 1
ATOM 736 C C . SER A 1 91 ? -9.104 -4.506 22.259 1.00 65.06 91 SER A C 1
ATOM 738 O O . SER A 1 91 ? -9.118 -5.673 22.626 1.00 65.06 91 SER A O 1
ATOM 740 N N . LEU A 1 92 ? -10.159 -3.695 22.409 1.00 64.19 92 LEU A N 1
ATOM 741 C CA . LEU A 1 92 ? -11.426 -4.100 23.027 1.00 64.19 92 LEU A CA 1
ATOM 742 C C . LEU A 1 92 ? -12.159 -5.206 22.246 1.00 64.19 92 LEU A C 1
ATOM 744 O O . LEU A 1 92 ? -12.907 -5.965 22.852 1.00 64.19 92 LEU A O 1
ATOM 748 N N . PHE A 1 93 ? -11.917 -5.319 20.935 1.00 65.62 93 PHE A N 1
ATOM 749 C CA . PHE A 1 93 ? -12.515 -6.339 20.061 1.00 65.62 93 PHE A CA 1
ATOM 750 C C . PHE A 1 93 ? -11.641 -7.586 19.899 1.00 65.62 93 PHE A C 1
ATOM 752 O O . PHE A 1 93 ? -12.138 -8.633 19.510 1.00 65.62 93 PHE A O 1
ATOM 759 N N . GLN A 1 94 ? -10.337 -7.490 20.178 1.00 59.62 94 GLN A N 1
ATOM 760 C CA . GLN A 1 94 ? -9.387 -8.601 20.016 1.00 59.62 94 GLN A CA 1
ATOM 761 C C . GLN A 1 94 ? -9.312 -9.524 21.242 1.00 59.62 94 GLN A C 1
ATOM 763 O O . GLN A 1 94 ? -8.587 -10.515 21.213 1.00 59.62 94 GLN A O 1
ATOM 768 N N . HIS A 1 95 ? -10.066 -9.240 22.308 1.00 57.34 95 HIS A N 1
ATOM 769 C CA . HIS A 1 95 ? -10.155 -10.082 23.506 1.00 57.34 95 HIS A CA 1
ATOM 770 C C . HIS A 1 95 ? -11.094 -11.295 23.338 1.00 57.34 95 HIS A C 1
ATOM 772 O O . HIS A 1 95 ? -11.751 -11.720 24.287 1.00 57.34 95 HIS A O 1
ATOM 778 N N . GLU A 1 96 ? -11.119 -11.901 22.149 1.00 56.09 96 GLU A N 1
ATOM 779 C CA . GLU A 1 96 ? -11.577 -13.283 21.964 1.00 56.09 96 GLU A CA 1
ATOM 780 C C . GLU A 1 96 ? -10.399 -14.198 22.322 1.00 56.09 96 GLU A C 1
ATOM 782 O O . GLU A 1 96 ? -9.615 -14.648 21.487 1.00 56.09 96 GLU A O 1
ATOM 787 N N . ALA A 1 97 ? -10.171 -14.337 23.626 1.00 51.00 97 ALA A N 1
ATOM 788 C CA . ALA A 1 97 ? -8.999 -15.005 24.153 1.00 51.00 97 ALA A CA 1
ATOM 789 C C . ALA A 1 97 ? -9.085 -16.527 23.942 1.00 51.00 97 ALA A C 1
ATOM 791 O O . ALA A 1 97 ? -10.064 -17.177 24.302 1.00 51.00 97 ALA A O 1
ATOM 792 N N . LYS A 1 98 ? -7.996 -17.107 23.423 1.00 51.38 98 LYS A N 1
ATOM 793 C CA . LYS A 1 98 ? -7.631 -18.508 23.664 1.00 51.38 98 LYS A CA 1
ATOM 794 C C . LYS A 1 98 ? -7.390 -18.665 25.169 1.00 51.38 98 LYS A C 1
ATOM 796 O O . LYS A 1 98 ? -6.283 -18.420 25.640 1.00 51.38 98 LYS A O 1
ATOM 801 N N . LEU A 1 99 ? -8.434 -18.983 25.926 1.00 56.94 99 LEU A N 1
ATOM 802 C CA . LEU A 1 99 ? -8.363 -19.166 27.377 1.00 56.94 99 LEU A CA 1
ATOM 803 C C . LEU A 1 99 ? -8.106 -20.642 27.683 1.00 56.94 99 LEU A C 1
ATOM 805 O O . LEU A 1 99 ? -8.781 -21.511 27.141 1.00 56.94 99 LEU A O 1
ATOM 809 N N . GLN A 1 100 ? -7.111 -20.916 28.529 1.00 58.19 100 GLN A N 1
ATOM 810 C CA . GLN A 1 100 ? -6.699 -22.274 28.917 1.00 58.19 100 GLN A CA 1
ATOM 811 C C . GLN A 1 100 ? -6.994 -22.588 30.398 1.00 58.19 100 GLN A C 1
ATOM 813 O O . GLN A 1 100 ? -6.599 -23.646 30.874 1.00 58.19 100 GLN A O 1
ATOM 818 N N . GLY A 1 101 ? -7.683 -21.701 31.133 1.00 74.44 101 GLY A N 1
ATOM 819 C CA . GLY A 1 101 ? -7.993 -21.899 32.556 1.00 74.44 101 GLY A CA 1
ATOM 820 C C . GLY A 1 101 ? -9.439 -21.569 32.941 1.00 74.44 101 GLY A C 1
ATOM 821 O O . GLY A 1 101 ? -9.989 -20.557 32.504 1.00 74.44 101 GLY A O 1
ATOM 822 N N . ASP A 1 102 ? -10.022 -22.389 33.819 1.00 75.88 102 ASP A N 1
ATOM 823 C CA . ASP A 1 102 ? -11.441 -22.346 34.218 1.00 75.88 102 ASP A CA 1
ATOM 824 C C . ASP A 1 102 ? -11.873 -21.007 34.842 1.00 75.88 102 ASP A C 1
ATOM 826 O O . ASP A 1 102 ? -12.921 -20.456 34.503 1.00 75.88 102 ASP A O 1
ATOM 830 N N . PHE A 1 103 ? -11.033 -20.405 35.693 1.00 77.12 103 PHE A N 1
ATOM 831 C CA . PHE A 1 103 ? -11.301 -19.081 36.279 1.00 77.12 103 PHE A CA 1
ATOM 832 C C . PHE A 1 103 ? -11.353 -17.959 35.236 1.00 77.12 103 PHE A C 1
ATOM 834 O O . PHE A 1 103 ? -12.089 -16.982 35.382 1.00 77.12 103 PHE A O 1
ATOM 841 N N . GLN A 1 104 ? -10.580 -18.101 34.164 1.00 78.75 104 GLN A N 1
ATOM 842 C CA . GLN A 1 104 ? -10.503 -17.125 33.087 1.00 78.75 104 GLN A CA 1
ATOM 843 C C . GLN A 1 104 ? -11.775 -17.150 32.225 1.00 78.75 104 GLN A C 1
ATOM 845 O O . GLN A 1 104 ? -12.230 -16.099 31.774 1.00 78.75 104 GLN A O 1
ATOM 850 N N . ILE A 1 105 ? -12.383 -18.330 32.060 1.00 79.19 105 ILE A N 1
ATOM 851 C CA . ILE A 1 105 ? -13.647 -18.524 31.337 1.00 79.19 105 ILE A CA 1
ATOM 852 C C . ILE A 1 105 ? -14.802 -17.829 32.068 1.00 79.19 105 ILE A C 1
ATOM 854 O O . ILE A 1 105 ? -15.583 -17.115 31.443 1.00 79.19 105 ILE A O 1
ATOM 858 N N . ILE A 1 106 ? -14.885 -17.978 33.395 1.00 82.44 106 ILE A N 1
ATOM 859 C CA . ILE A 1 106 ? -15.939 -17.347 34.209 1.00 82.44 106 ILE A CA 1
ATOM 860 C C . ILE A 1 106 ? -15.840 -15.820 34.132 1.00 82.44 106 ILE A C 1
ATOM 862 O O . ILE A 1 106 ? -16.843 -15.136 33.922 1.00 82.44 106 ILE A O 1
ATOM 866 N N . PHE A 1 107 ? -14.627 -15.278 34.262 1.00 82.38 107 PHE A N 1
ATOM 867 C CA . PHE A 1 107 ? -14.408 -13.837 34.164 1.00 82.38 107 PHE A CA 1
ATOM 868 C C . PHE A 1 107 ? -14.762 -13.298 32.771 1.00 82.38 107 PHE A C 1
ATOM 870 O O . PHE A 1 107 ? -15.401 -12.253 32.651 1.00 82.38 107 PHE A O 1
ATOM 877 N N . TRP A 1 108 ? -14.404 -14.035 31.715 1.00 82.62 108 TRP A N 1
ATOM 878 C CA . TRP A 1 108 ? -14.771 -13.693 30.342 1.00 82.62 108 TRP A CA 1
ATOM 879 C C . TRP A 1 108 ? -16.287 -13.696 30.133 1.00 82.62 108 TRP A C 1
ATOM 881 O O . TRP A 1 108 ? -16.823 -12.743 29.575 1.00 82.62 108 TRP A O 1
ATOM 891 N N . PHE A 1 109 ? -16.989 -14.707 30.647 1.00 82.12 109 PHE A N 1
ATOM 892 C CA . PHE A 1 109 ? -18.445 -14.794 30.552 1.00 82.12 109 PHE A CA 1
ATOM 893 C C . PHE A 1 109 ? -19.143 -13.615 31.247 1.00 82.12 109 PHE A C 1
ATOM 895 O O . PHE A 1 109 ? -20.041 -12.995 30.675 1.00 82.12 109 PHE A O 1
ATOM 902 N N . LEU A 1 110 ? -18.690 -13.243 32.449 1.00 86.25 110 LEU A N 1
ATOM 903 C CA . LEU A 1 110 ? -19.218 -12.078 33.165 1.00 86.25 110 LEU A CA 1
ATOM 904 C C . LEU A 1 110 ? -18.966 -10.776 32.384 1.00 86.25 110 LEU A C 1
ATOM 906 O O . LEU A 1 110 ? -19.837 -9.908 32.299 1.00 86.25 110 LEU A O 1
ATOM 910 N N . PHE A 1 111 ? -17.785 -10.658 31.773 1.00 84.50 111 PHE A N 1
ATOM 911 C CA . PHE A 1 111 ? -17.425 -9.517 30.940 1.00 84.50 111 PHE A CA 1
ATOM 912 C C . PHE A 1 111 ? -18.250 -9.453 29.644 1.00 84.50 111 PHE A C 1
ATOM 914 O O . PHE A 1 111 ? -18.650 -8.365 29.233 1.00 84.50 111 PHE A O 1
ATOM 921 N N . GLU A 1 112 ? -18.568 -10.590 29.024 1.00 82.50 112 GLU A N 1
ATOM 922 C CA . GLU A 1 112 ? -19.460 -10.662 27.859 1.00 82.50 112 GLU A CA 1
ATOM 923 C C . GLU A 1 112 ? -20.890 -10.237 28.188 1.00 82.50 112 GLU A C 1
ATOM 925 O O . GLU A 1 112 ? -21.479 -9.439 27.455 1.00 82.50 112 GLU A O 1
ATOM 930 N N . ILE A 1 113 ? -21.436 -10.689 29.321 1.00 86.12 113 ILE A N 1
ATOM 931 C CA . ILE 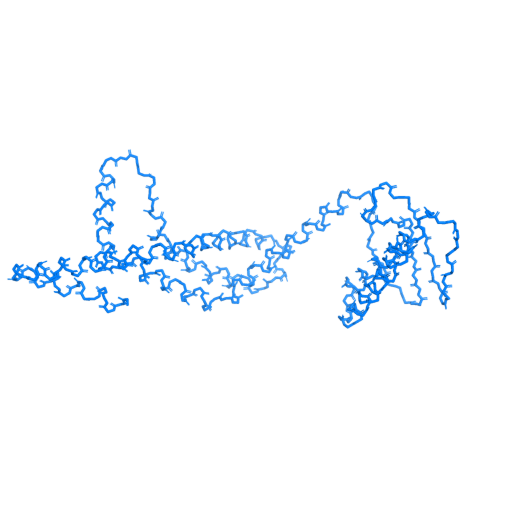A 1 113 ? -22.754 -10.236 29.787 1.00 86.12 113 ILE A CA 1
ATOM 932 C C . ILE A 1 113 ? -22.745 -8.720 29.974 1.00 86.12 113 ILE A C 1
ATOM 934 O O . ILE A 1 113 ? -23.651 -8.039 29.498 1.00 86.12 113 ILE A O 1
ATOM 938 N N . PHE A 1 114 ? -21.705 -8.177 30.610 1.00 85.94 114 PHE A N 1
ATOM 939 C CA . PHE A 1 114 ? -21.568 -6.738 30.809 1.00 85.94 114 PHE A CA 1
ATOM 940 C C . PHE A 1 114 ? -21.490 -5.972 29.477 1.00 85.94 114 PHE A C 1
ATOM 942 O O . PHE A 1 114 ? -22.223 -5.002 29.267 1.00 85.94 114 PHE A O 1
ATOM 949 N N . LYS A 1 115 ? -20.652 -6.425 28.535 1.00 85.38 115 LYS A N 1
ATOM 950 C CA . LYS A 1 115 ? -20.540 -5.820 27.198 1.00 85.38 115 LYS A CA 1
ATOM 951 C C . LYS A 1 115 ? -21.855 -5.872 26.424 1.00 85.38 115 LYS A C 1
ATOM 953 O O . LYS A 1 115 ? -22.197 -4.895 25.753 1.00 85.38 115 LYS A O 1
ATOM 958 N N . THR A 1 116 ? -22.583 -6.980 26.533 1.00 84.81 116 THR A N 1
ATOM 959 C CA . THR A 1 116 ? -23.874 -7.197 25.871 1.00 84.81 116 THR A CA 1
ATOM 960 C C . THR A 1 116 ? -24.953 -6.307 26.475 1.00 84.81 116 THR A C 1
ATOM 962 O O . THR A 1 116 ? -25.654 -5.614 25.737 1.00 84.81 116 THR A O 1
ATOM 965 N N . LEU A 1 117 ? -25.027 -6.240 27.809 1.00 87.62 117 LEU A N 1
ATOM 966 C CA . LEU A 1 117 ? -25.999 -5.429 28.542 1.00 87.62 117 LEU A CA 1
ATOM 967 C C . LEU A 1 117 ? -25.948 -3.960 28.117 1.00 87.62 117 LEU A C 1
ATOM 969 O O . LEU A 1 117 ? -26.998 -3.354 27.934 1.00 87.62 117 LEU A O 1
ATOM 973 N N . PHE A 1 118 ? -24.751 -3.410 27.904 1.00 86.06 118 PHE A N 1
ATOM 974 C CA . PHE A 1 118 ? -24.558 -2.008 27.520 1.00 86.06 118 PHE A CA 1
ATOM 975 C C . PHE A 1 118 ? -24.291 -1.784 26.024 1.00 86.06 118 PHE A C 1
ATOM 977 O O . PHE A 1 118 ? -23.983 -0.658 25.632 1.00 86.06 118 PHE A O 1
ATOM 984 N N . LEU A 1 119 ? -24.392 -2.816 25.174 1.00 84.31 119 LEU A N 1
ATOM 985 C CA . LEU A 1 119 ? -24.074 -2.735 23.738 1.00 84.31 119 LEU A CA 1
ATOM 986 C C . LEU A 1 119 ? -22.699 -2.088 23.458 1.00 84.31 119 LEU A C 1
ATOM 988 O O . LEU A 1 119 ? -22.535 -1.321 22.502 1.00 84.31 119 LEU A O 1
ATOM 992 N N . ILE A 1 120 ? -21.703 -2.390 24.299 1.00 83.06 120 ILE A N 1
ATOM 993 C CA . ILE A 1 120 ? -20.382 -1.744 24.269 1.00 83.06 120 ILE A CA 1
ATOM 994 C C . ILE A 1 120 ? -19.702 -1.994 22.921 1.00 83.06 120 ILE A C 1
ATOM 996 O O . ILE A 1 120 ? -19.253 -1.052 22.271 1.00 83.06 120 ILE A O 1
ATOM 1000 N N . GLU A 1 121 ? -19.675 -3.244 22.462 1.00 79.44 121 GLU A N 1
ATOM 1001 C CA . GLU A 1 121 ? -19.020 -3.618 21.206 1.00 79.44 121 GLU A CA 1
ATOM 1002 C C . GLU A 1 121 ? -19.587 -2.876 19.982 1.00 79.44 121 GLU A C 1
ATOM 1004 O O . GLU A 1 121 ? -18.822 -2.153 19.339 1.00 79.44 121 GLU A O 1
ATOM 1009 N N . PRO A 1 122 ? -20.899 -2.938 19.663 1.00 80.25 122 PRO A N 1
ATOM 1010 C CA . PRO A 1 122 ? -21.447 -2.172 18.544 1.00 80.25 122 PRO A CA 1
ATOM 1011 C C . PRO A 1 122 ? -21.165 -0.669 18.655 1.00 80.25 122 PRO A C 1
ATOM 1013 O O . PRO A 1 122 ? -20.801 -0.028 17.668 1.00 80.25 122 PRO A O 1
ATOM 1016 N N . LEU A 1 123 ? -21.284 -0.091 19.855 1.00 83.25 123 LEU A N 1
ATOM 1017 C CA . LEU A 1 123 ? -21.047 1.334 20.073 1.00 83.25 123 LEU A CA 1
ATOM 1018 C C . LEU A 1 123 ? -19.607 1.740 19.724 1.00 83.25 123 LEU A C 1
ATOM 1020 O O . LEU A 1 123 ? -19.393 2.732 19.018 1.00 83.25 123 LEU A O 1
ATOM 1024 N N . PHE A 1 124 ? -18.625 0.981 20.211 1.00 80.81 124 PHE A N 1
ATOM 1025 C CA . PHE A 1 124 ? -17.218 1.227 19.915 1.00 80.81 124 PHE A CA 1
ATOM 1026 C C . PHE A 1 124 ? -16.903 0.974 18.439 1.00 80.81 124 PHE A C 1
ATOM 1028 O O . PHE A 1 124 ? -16.155 1.754 17.846 1.00 80.81 124 PHE A O 1
ATOM 1035 N N . LEU A 1 125 ? -17.513 -0.044 17.827 1.00 80.31 125 LEU A N 1
ATOM 1036 C CA . LEU A 1 125 ? -17.240 -0.443 16.451 1.00 80.31 125 LEU A CA 1
ATOM 1037 C C . LEU A 1 125 ? -17.677 0.644 15.476 1.00 80.31 125 LEU A C 1
ATOM 1039 O O . LEU A 1 125 ? -16.869 1.123 14.685 1.00 80.31 125 LEU A O 1
ATOM 1043 N N . PHE A 1 126 ? -18.917 1.122 15.594 1.00 81.56 126 PHE A N 1
ATOM 1044 C CA . PHE A 1 126 ? -19.393 2.249 14.789 1.00 81.56 126 PHE A CA 1
ATOM 1045 C C . PHE A 1 126 ? -18.571 3.522 15.033 1.00 81.56 126 PHE A C 1
ATOM 1047 O O . PHE A 1 126 ? -18.337 4.299 14.106 1.00 81.56 126 PHE A O 1
ATOM 1054 N N . GLY A 1 127 ? -18.091 3.733 16.263 1.00 82.81 127 GLY A N 1
ATOM 1055 C CA . GLY A 1 127 ? -17.183 4.834 16.584 1.00 82.81 127 GLY A CA 1
ATOM 1056 C C . GLY A 1 127 ? -15.835 4.734 15.862 1.00 82.81 127 GLY A C 1
ATOM 1057 O O . GLY A 1 127 ? -15.318 5.745 15.384 1.00 82.81 127 GLY A O 1
ATOM 1058 N N . VAL A 1 128 ? -15.277 3.526 15.761 1.00 83.25 128 VAL A N 1
ATOM 1059 C CA . VAL A 1 128 ? -14.051 3.248 15.006 1.00 83.25 128 VAL A CA 1
ATOM 1060 C C . VAL A 1 128 ? -14.288 3.413 13.506 1.00 83.25 128 VAL A C 1
ATOM 1062 O O . VAL A 1 128 ? -13.544 4.158 12.872 1.00 83.25 128 VAL A O 1
ATOM 1065 N N . LEU A 1 129 ? -15.342 2.803 12.958 1.00 83.44 129 LEU A N 1
ATOM 1066 C CA . LEU A 1 129 ? -15.674 2.869 11.532 1.00 83.44 129 LEU A CA 1
ATOM 1067 C C . LEU A 1 129 ? -15.864 4.312 11.063 1.00 83.44 129 LEU A C 1
ATOM 1069 O O . LEU A 1 129 ? -15.229 4.729 10.101 1.00 83.44 129 LEU A O 1
ATOM 1073 N N . ARG A 1 130 ? -16.626 5.126 11.803 1.00 85.38 130 ARG A N 1
ATOM 1074 C CA . ARG A 1 130 ? -16.808 6.549 11.475 1.00 85.38 130 ARG A CA 1
ATOM 1075 C C . ARG A 1 130 ? -15.490 7.328 11.489 1.00 85.38 130 ARG A C 1
ATOM 1077 O O . ARG A 1 130 ? -15.314 8.273 10.731 1.00 85.38 130 ARG A O 1
ATOM 1084 N N . ARG A 1 131 ? -14.552 6.957 12.362 1.00 84.88 131 ARG A N 1
ATOM 1085 C CA . ARG A 1 131 ? -13.243 7.617 12.456 1.00 84.88 131 ARG A CA 1
ATOM 1086 C C . ARG A 1 131 ? -12.275 7.160 11.365 1.00 84.88 131 ARG A C 1
ATOM 1088 O O . ARG A 1 131 ? -11.401 7.948 11.003 1.00 84.88 131 ARG A O 1
ATOM 1095 N N . LEU A 1 132 ? -12.408 5.924 10.888 1.00 87.31 132 LEU A N 1
ATOM 1096 C CA . LEU A 1 132 ? -11.698 5.409 9.717 1.00 87.31 132 LEU A CA 1
ATOM 1097 C C . LEU A 1 132 ? -12.213 6.064 8.435 1.00 87.31 132 LEU A C 1
ATOM 1099 O O . LEU A 1 132 ? -11.404 6.480 7.617 1.00 87.31 132 LEU A O 1
ATOM 1103 N N . ASP A 1 133 ? -13.527 6.253 8.324 1.00 86.31 133 ASP A N 1
ATOM 1104 C CA . ASP A 1 133 ? -14.159 6.935 7.192 1.00 86.31 133 ASP A CA 1
ATOM 1105 C C . ASP A 1 133 ? -13.607 8.362 7.012 1.00 86.31 133 ASP A C 1
ATOM 1107 O O . ASP A 1 133 ? -13.186 8.755 5.929 1.00 86.31 133 ASP A O 1
ATOM 1111 N N . THR A 1 134 ? -13.427 9.098 8.117 1.00 89.75 134 THR A N 1
ATOM 1112 C CA . THR A 1 134 ? -12.783 10.431 8.099 1.00 89.75 134 THR A CA 1
ATOM 1113 C C . THR A 1 134 ? -11.277 10.431 7.790 1.00 89.75 134 THR A C 1
ATOM 1115 O O . THR A 1 134 ? -10.683 11.500 7.738 1.00 89.75 134 THR A O 1
ATOM 1118 N N . LYS A 1 135 ? -10.632 9.264 7.664 1.00 90.25 135 LYS A N 1
ATOM 1119 C CA . LYS A 1 135 ? -9.178 9.103 7.436 1.00 90.25 135 LYS A CA 1
ATOM 1120 C C . LYS A 1 135 ? -8.876 8.396 6.120 1.00 90.25 135 LYS A C 1
ATOM 1122 O O . LYS A 1 135 ? -7.801 7.827 5.961 1.00 90.25 135 LYS A O 1
ATOM 1127 N N . ARG A 1 136 ? -9.828 8.383 5.188 1.00 91.19 136 ARG A N 1
ATOM 1128 C CA . ARG A 1 136 ? -9.689 7.656 3.925 1.00 91.19 136 ARG A CA 1
ATOM 1129 C C . ARG A 1 136 ? -8.438 8.068 3.141 1.00 91.19 136 ARG A C 1
ATOM 1131 O O . ARG A 1 136 ? -7.699 7.191 2.717 1.00 91.19 136 ARG A O 1
ATOM 1138 N N . GLU A 1 137 ? -8.166 9.368 3.052 1.00 92.75 137 GLU A N 1
ATOM 1139 C CA . GLU A 1 137 ? -6.972 9.909 2.384 1.00 92.75 137 GLU A CA 1
ATOM 114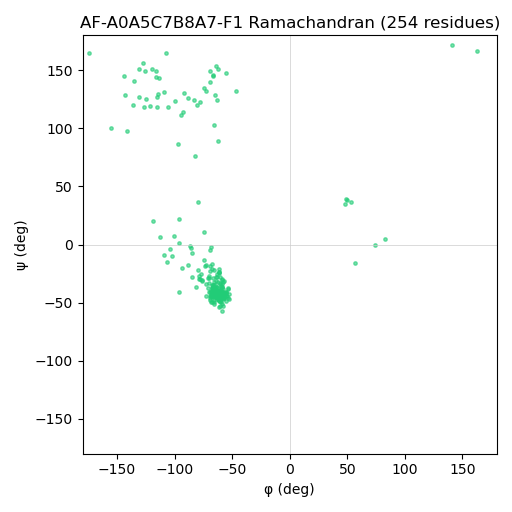0 C C . GLU A 1 137 ? -5.668 9.447 3.061 1.00 92.75 137 GLU A C 1
ATOM 1142 O O . GLU A 1 137 ? -4.714 9.058 2.399 1.00 92.75 137 GLU A O 1
ATOM 1147 N N . ASP A 1 138 ? -5.625 9.399 4.397 1.00 93.62 138 ASP A N 1
ATOM 1148 C CA . ASP A 1 138 ? -4.457 8.890 5.129 1.00 93.62 138 ASP A CA 1
ATOM 1149 C C . ASP A 1 138 ? -4.213 7.398 4.880 1.00 93.62 138 ASP A C 1
ATOM 1151 O O . ASP A 1 138 ? -3.068 6.952 4.796 1.00 93.62 138 ASP A O 1
ATOM 1155 N N . ILE A 1 139 ? -5.294 6.620 4.798 1.00 93.56 139 ILE A N 1
ATOM 1156 C CA . ILE A 1 139 ? -5.231 5.188 4.495 1.00 93.56 139 ILE A CA 1
ATOM 1157 C C . ILE A 1 139 ? -4.704 4.982 3.074 1.00 93.56 139 ILE A C 1
ATOM 1159 O O . ILE A 1 139 ? -3.835 4.136 2.872 1.00 93.56 139 ILE A O 1
ATOM 1163 N N . GLU A 1 140 ? -5.192 5.773 2.120 1.00 94.38 140 GLU A N 1
ATOM 1164 C CA . GLU A 1 140 ? -4.744 5.764 0.727 1.00 94.38 140 GLU A CA 1
ATOM 1165 C C . GLU A 1 140 ? -3.259 6.120 0.616 1.00 94.38 140 GLU A C 1
ATOM 1167 O O . GLU A 1 140 ? -2.503 5.338 0.054 1.00 94.38 140 GLU A O 1
ATOM 1172 N N . ASN A 1 141 ? -2.799 7.180 1.288 1.00 94.44 141 ASN A N 1
ATOM 1173 C CA . ASN A 1 141 ? -1.379 7.556 1.327 1.00 94.44 141 ASN A CA 1
ATOM 1174 C C . ASN A 1 141 ? -0.470 6.415 1.816 1.00 94.44 141 ASN A C 1
ATOM 1176 O O . ASN A 1 141 ? 0.620 6.196 1.281 1.00 94.44 141 ASN A O 1
ATOM 1180 N N . VAL A 1 142 ? -0.899 5.686 2.852 1.00 95.56 142 VAL A N 1
ATOM 1181 C CA . VAL A 1 142 ? -0.155 4.530 3.373 1.00 95.56 142 VAL A CA 1
ATOM 1182 C C . VAL A 1 142 ? -0.181 3.363 2.388 1.00 95.56 142 VAL A C 1
ATOM 1184 O O . VAL A 1 142 ? 0.842 2.701 2.201 1.00 95.56 142 VAL A O 1
ATOM 1187 N N . PHE A 1 143 ? -1.324 3.115 1.753 1.00 95.50 143 PHE A N 1
ATOM 1188 C CA . PHE A 1 143 ? -1.485 2.054 0.765 1.00 95.50 143 PHE A CA 1
ATOM 1189 C C . PHE A 1 143 ? -0.640 2.305 -0.489 1.00 95.50 143 PHE A C 1
ATOM 1191 O O . PHE A 1 143 ? 0.117 1.425 -0.895 1.00 95.50 143 PHE A O 1
ATOM 1198 N N . GLU A 1 144 ? -0.695 3.514 -1.048 1.00 95.06 144 GLU A N 1
ATOM 1199 C CA . GLU A 1 144 ? 0.105 3.932 -2.200 1.00 95.06 144 GLU A CA 1
ATOM 1200 C C . GLU A 1 144 ? 1.601 3.862 -1.907 1.00 95.06 144 GLU A C 1
ATOM 1202 O O . GLU A 1 144 ? 2.357 3.353 -2.727 1.00 95.06 144 GLU A O 1
ATOM 1207 N N . PHE A 1 145 ? 2.043 4.305 -0.727 1.00 95.81 145 PHE A N 1
ATOM 1208 C CA . PHE A 1 145 ? 3.455 4.237 -0.356 1.00 95.81 145 PHE A CA 1
ATOM 1209 C C . PHE A 1 145 ? 3.982 2.797 -0.326 1.00 95.81 145 PHE A C 1
ATOM 1211 O O . PHE A 1 145 ? 5.031 2.505 -0.904 1.00 95.81 145 PHE A O 1
ATOM 1218 N N . VAL A 1 146 ? 3.255 1.886 0.328 1.00 96.38 146 VAL A N 1
ATOM 1219 C CA . VAL A 1 146 ? 3.648 0.470 0.381 1.00 96.38 146 VAL A CA 1
ATOM 1220 C C . VAL A 1 146 ? 3.584 -0.154 -1.014 1.00 96.38 146 VAL A C 1
ATOM 1222 O O . VAL A 1 146 ? 4.527 -0.838 -1.406 1.00 96.38 146 VAL A O 1
ATOM 1225 N N . GLY A 1 147 ? 2.529 0.127 -1.785 1.00 96.00 147 GLY A N 1
ATOM 1226 C CA . GLY A 1 147 ? 2.377 -0.362 -3.156 1.00 96.00 147 GLY A CA 1
ATOM 1227 C C . GLY A 1 147 ? 3.468 0.149 -4.101 1.00 96.00 147 GLY A C 1
ATOM 1228 O O . GLY A 1 147 ? 3.970 -0.602 -4.933 1.00 96.00 147 GLY A O 1
ATOM 1229 N N . HIS A 1 148 ? 3.906 1.396 -3.936 1.00 93.69 148 HIS A N 1
ATOM 1230 C CA . HIS A 1 148 ? 4.999 1.968 -4.714 1.00 93.69 148 HIS A CA 1
ATOM 1231 C C . HIS A 1 148 ? 6.321 1.243 -4.434 1.00 93.69 148 HIS A C 1
ATOM 1233 O O . HIS A 1 148 ? 7.060 0.914 -5.360 1.00 93.69 148 HIS A O 1
ATOM 1239 N N . ILE A 1 149 ? 6.607 0.924 -3.169 1.00 94.62 149 ILE A N 1
ATOM 1240 C CA . ILE A 1 149 ? 7.797 0.144 -2.806 1.00 94.62 149 ILE A CA 1
ATOM 1241 C C . ILE A 1 149 ? 7.706 -1.289 -3.341 1.00 94.62 149 ILE A C 1
ATOM 1243 O O . ILE A 1 149 ? 8.684 -1.787 -3.897 1.00 94.62 149 ILE A O 1
ATOM 1247 N N . ASP A 1 150 ? 6.547 -1.937 -3.229 1.00 95.94 150 ASP A N 1
ATOM 1248 C CA . ASP A 1 150 ? 6.324 -3.289 -3.755 1.00 95.94 150 ASP A CA 1
ATOM 1249 C C . ASP A 1 150 ? 6.521 -3.356 -5.281 1.00 95.94 150 ASP A C 1
ATOM 1251 O O . ASP A 1 150 ? 7.197 -4.247 -5.807 1.00 95.94 150 ASP A O 1
ATOM 1255 N N . MET A 1 151 ? 6.047 -2.334 -6.001 1.00 94.44 151 MET A N 1
ATOM 1256 C CA . MET A 1 151 ? 6.311 -2.157 -7.429 1.00 94.44 151 MET A CA 1
ATOM 1257 C C . MET A 1 151 ? 7.815 -2.023 -7.712 1.00 94.44 151 MET A C 1
ATOM 1259 O O . MET A 1 151 ? 8.334 -2.682 -8.616 1.00 94.44 151 MET A O 1
ATOM 1263 N N . LEU A 1 152 ? 8.539 -1.193 -6.952 1.00 92.38 152 LEU A N 1
ATOM 1264 C CA . LEU A 1 152 ? 9.984 -1.015 -7.129 1.00 92.38 152 LEU A CA 1
ATOM 1265 C C . LEU A 1 152 ? 10.756 -2.319 -6.890 1.00 92.38 152 LEU A C 1
ATOM 1267 O O . LEU A 1 152 ? 11.651 -2.647 -7.673 1.00 92.38 152 LEU A O 1
ATOM 1271 N N . ILE A 1 153 ? 10.392 -3.081 -5.855 1.00 93.12 153 ILE A N 1
ATOM 1272 C CA . ILE A 1 153 ? 10.983 -4.392 -5.554 1.00 93.12 153 ILE A CA 1
ATOM 1273 C C . ILE A 1 153 ? 10.697 -5.378 -6.688 1.00 93.12 153 ILE A C 1
ATOM 1275 O O . ILE A 1 153 ? 11.613 -6.057 -7.149 1.00 93.12 153 ILE A O 1
ATOM 1279 N N . SER A 1 154 ? 9.464 -5.410 -7.195 1.00 94.00 154 SER A N 1
ATOM 1280 C CA . SER A 1 154 ? 9.074 -6.267 -8.319 1.00 94.00 154 SER A CA 1
ATOM 1281 C C . SER A 1 154 ? 9.887 -5.957 -9.582 1.00 94.00 154 SER A C 1
ATOM 1283 O O . SER A 1 154 ? 10.407 -6.865 -10.232 1.00 94.00 154 SER A O 1
ATOM 1285 N N . ILE A 1 155 ? 10.084 -4.672 -9.901 1.00 89.94 155 ILE A N 1
ATOM 1286 C CA . ILE A 1 155 ? 10.920 -4.238 -11.032 1.00 89.94 155 ILE A CA 1
ATOM 1287 C C . ILE A 1 155 ? 12.389 -4.624 -10.814 1.00 89.94 155 ILE A C 1
ATOM 1289 O O . ILE A 1 155 ? 13.056 -5.066 -11.752 1.00 89.94 155 ILE A O 1
ATOM 1293 N N . ALA A 1 156 ? 12.913 -4.451 -9.598 1.00 90.62 156 ALA A N 1
ATOM 1294 C CA . ALA A 1 156 ? 14.289 -4.809 -9.267 1.00 90.62 156 ALA A CA 1
ATOM 1295 C C . ALA A 1 156 ? 14.522 -6.325 -9.370 1.00 90.62 156 ALA A C 1
ATOM 1297 O O . ALA A 1 156 ? 15.504 -6.749 -9.978 1.00 90.62 156 ALA A O 1
ATOM 1298 N N . SER A 1 157 ? 13.594 -7.129 -8.847 1.00 92.69 157 SER A N 1
ATOM 1299 C CA . SER A 1 157 ? 13.625 -8.591 -8.930 1.00 92.69 157 SER A CA 1
ATOM 1300 C C . SER A 1 157 ? 13.580 -9.071 -10.382 1.00 92.69 157 SER A C 1
ATOM 1302 O O . SER A 1 157 ? 14.418 -9.877 -10.783 1.00 92.69 157 SER A O 1
ATOM 1304 N N . LEU A 1 158 ? 12.695 -8.493 -11.204 1.00 87.88 158 LEU A N 1
ATOM 1305 C CA . LEU A 1 158 ? 12.624 -8.791 -12.636 1.00 87.88 158 LEU A CA 1
ATOM 1306 C C . LEU A 1 158 ? 13.950 -8.489 -13.348 1.00 87.88 158 LEU A C 1
ATOM 1308 O O . LEU A 1 158 ? 14.427 -9.299 -14.135 1.00 87.88 158 LEU A O 1
ATOM 1312 N N . ARG A 1 159 ? 14.569 -7.337 -13.068 1.00 87.12 159 ARG A N 1
ATOM 1313 C CA . ARG A 1 159 ? 15.855 -6.957 -13.677 1.00 87.12 159 ARG A CA 1
ATOM 1314 C C . ARG A 1 159 ? 17.009 -7.850 -13.237 1.00 87.12 159 ARG A C 1
ATOM 1316 O O . ARG A 1 159 ? 17.893 -8.098 -14.047 1.00 87.12 159 ARG A O 1
ATOM 1323 N N . ALA A 1 160 ? 17.005 -8.310 -11.988 1.00 88.88 160 ALA A N 1
ATOM 1324 C CA . ALA A 1 160 ? 18.016 -9.229 -11.474 1.00 88.88 160 ALA A CA 1
ATOM 1325 C C . ALA A 1 160 ? 17.881 -10.643 -12.066 1.00 88.88 160 ALA A C 1
ATOM 1327 O O . ALA A 1 160 ? 18.879 -11.344 -12.189 1.00 88.88 160 ALA A O 1
ATOM 1328 N N . GLY A 1 161 ? 16.664 -11.053 -12.439 1.00 86.00 161 GLY A N 1
ATOM 1329 C CA . GLY A 1 161 ? 16.384 -12.368 -13.023 1.00 86.00 161 GLY A CA 1
ATOM 1330 C C . GLY A 1 161 ? 16.561 -12.471 -14.542 1.00 86.00 161 GLY A C 1
ATOM 1331 O O . GLY A 1 161 ? 16.363 -13.552 -15.086 1.00 86.00 161 GLY A O 1
ATOM 1332 N N . ILE A 1 162 ? 16.893 -11.380 -15.242 1.00 84.56 162 ILE A N 1
ATOM 1333 C CA . ILE A 1 162 ? 17.064 -11.366 -16.703 1.00 84.56 162 ILE A CA 1
ATOM 1334 C C . ILE A 1 162 ? 18.526 -11.064 -17.046 1.00 84.56 162 ILE A C 1
ATOM 1336 O O . ILE A 1 162 ? 19.065 -10.048 -16.615 1.00 84.56 162 ILE A O 1
ATOM 1340 N N . ASP A 1 163 ? 19.129 -11.887 -17.909 1.00 75.25 163 ASP A N 1
ATOM 1341 C CA . ASP A 1 163 ? 20.549 -11.790 -18.302 1.00 75.25 163 ASP A CA 1
ATOM 1342 C C . ASP A 1 163 ? 20.953 -10.438 -18.908 1.00 75.25 163 ASP A C 1
ATOM 1344 O O . ASP A 1 163 ? 22.102 -10.010 -18.816 1.00 75.25 163 ASP A O 1
ATOM 1348 N N . SER A 1 164 ? 20.022 -9.772 -19.592 1.00 76.06 164 SER A N 1
ATOM 1349 C CA . SER A 1 164 ? 20.282 -8.523 -20.301 1.00 76.06 164 SER A CA 1
ATOM 1350 C C . SER A 1 164 ? 19.099 -7.570 -20.162 1.00 76.06 164 SER A C 1
ATOM 1352 O O . SER A 1 164 ? 18.123 -7.659 -20.910 1.00 76.06 164 SER A O 1
ATOM 1354 N N . SER A 1 165 ? 19.201 -6.635 -19.219 1.00 80.94 165 SER A N 1
ATOM 1355 C CA . SER A 1 165 ? 18.333 -5.460 -19.146 1.00 80.94 165 SER A CA 1
ATOM 1356 C C . SER A 1 165 ? 19.162 -4.194 -19.349 1.00 80.94 165 SER A C 1
ATOM 1358 O O . SER A 1 165 ? 20.316 -4.116 -18.929 1.00 80.94 165 SER A O 1
ATOM 1360 N N . CYS A 1 166 ? 18.591 -3.196 -20.017 1.00 83.38 166 CYS A N 1
ATOM 1361 C CA . CYS A 1 166 ? 19.218 -1.890 -20.182 1.00 83.38 166 CYS A CA 1
ATOM 1362 C C . CYS A 1 166 ? 18.257 -0.784 -19.748 1.00 83.38 166 CYS A C 1
ATOM 1364 O O . CYS A 1 166 ? 17.035 -0.958 -19.731 1.00 83.38 166 CYS A O 1
ATOM 1366 N N . LYS A 1 167 ? 18.820 0.366 -19.370 1.00 84.00 167 LYS A N 1
ATOM 1367 C CA . LYS A 1 167 ? 18.048 1.603 -19.263 1.00 84.00 167 LYS A CA 1
ATOM 1368 C C . LYS A 1 167 ? 18.082 2.282 -20.631 1.00 84.00 167 LYS A C 1
ATOM 1370 O O . LYS A 1 167 ? 19.179 2.471 -21.157 1.00 84.00 167 LYS A O 1
ATOM 1375 N N . PRO A 1 168 ? 16.926 2.616 -21.216 1.00 86.44 168 PRO A N 1
ATOM 1376 C CA . PRO A 1 168 ? 16.904 3.321 -22.484 1.00 86.44 168 PRO A CA 1
ATOM 1377 C C . PRO A 1 168 ? 17.419 4.749 -22.304 1.00 86.44 168 PRO A C 1
ATOM 1379 O O . PRO A 1 168 ? 17.222 5.360 -21.254 1.00 86.44 168 PRO A O 1
ATOM 1382 N N . THR A 1 169 ? 18.045 5.286 -23.343 1.00 85.25 169 THR A N 1
ATOM 1383 C CA . THR A 1 169 ? 18.494 6.679 -23.399 1.00 85.25 169 THR A CA 1
ATOM 1384 C C . THR A 1 169 ? 17.727 7.409 -24.485 1.00 85.25 169 THR A C 1
ATOM 1386 O O . THR A 1 169 ? 17.708 6.957 -25.631 1.00 85.25 169 THR A O 1
ATOM 1389 N N . VAL A 1 170 ? 17.120 8.539 -24.135 1.00 83.50 170 VAL A N 1
ATOM 1390 C CA . VAL A 1 170 ? 16.481 9.429 -25.104 1.00 83.50 170 VAL A CA 1
ATOM 1391 C C . VAL A 1 170 ? 17.560 10.325 -25.705 1.00 83.50 170 VAL A C 1
ATOM 1393 O O . VAL A 1 170 ? 18.307 10.975 -24.977 1.00 83.50 170 VAL A O 1
ATOM 1396 N N . ILE A 1 171 ? 17.668 10.319 -27.031 1.00 82.81 171 ILE A N 1
ATOM 1397 C CA . ILE A 1 171 ? 18.645 11.109 -27.786 1.00 82.81 171 ILE A CA 1
ATOM 1398 C C . ILE A 1 171 ? 17.871 12.145 -28.602 1.00 82.81 171 ILE A C 1
ATOM 1400 O O . ILE A 1 171 ? 16.781 11.860 -29.094 1.00 82.81 171 ILE A O 1
ATOM 1404 N N . SER A 1 172 ? 18.424 13.348 -28.749 1.00 73.19 172 SER A N 1
ATOM 1405 C CA . SER A 1 172 ? 17.892 14.389 -29.628 1.00 73.19 172 SER A CA 1
ATOM 1406 C C . SER A 1 172 ? 18.001 13.959 -31.098 1.00 73.19 172 SER A C 1
ATOM 1408 O O . SER A 1 172 ? 19.076 13.994 -31.692 1.00 73.19 172 SER A O 1
ATOM 1410 N N . GLY A 1 173 ? 16.881 13.529 -31.681 1.00 74.12 173 GLY A N 1
ATOM 1411 C CA . GLY A 1 173 ? 16.776 13.109 -33.079 1.00 74.12 173 GLY A CA 1
ATOM 1412 C C . GLY A 1 173 ? 15.519 12.276 -33.344 1.00 74.12 173 GLY A C 1
ATOM 1413 O O . GLY A 1 173 ? 14.871 11.800 -32.413 1.00 74.12 173 GLY A O 1
ATOM 1414 N N . ASN A 1 174 ? 15.184 12.080 -34.621 1.00 77.00 174 ASN A N 1
ATOM 1415 C CA . ASN A 1 174 ? 14.027 11.285 -35.037 1.00 77.00 174 ASN A CA 1
ATOM 1416 C C . ASN A 1 174 ? 14.465 9.856 -35.385 1.00 77.00 174 ASN A C 1
ATOM 1418 O O . ASN A 1 174 ? 14.753 9.536 -36.539 1.00 77.00 174 ASN A O 1
ATOM 1422 N N . GLY A 1 175 ? 14.529 8.978 -34.383 1.00 85.06 175 GLY A N 1
ATOM 1423 C CA . GLY A 1 175 ? 14.877 7.584 -34.634 1.00 85.06 175 GLY A CA 1
ATOM 1424 C C . GLY A 1 175 ? 14.790 6.659 -33.428 1.00 85.06 175 GLY A C 1
ATOM 1425 O O . GLY A 1 175 ? 14.717 7.093 -32.282 1.00 85.06 175 GLY A O 1
ATOM 1426 N N . ILE A 1 176 ? 14.801 5.357 -33.710 1.00 88.75 176 ILE A N 1
ATOM 1427 C CA . ILE A 1 176 ? 14.799 4.284 -32.710 1.00 88.75 176 ILE A CA 1
ATOM 1428 C C . ILE A 1 176 ? 15.995 3.382 -32.990 1.00 88.75 176 ILE A C 1
ATOM 1430 O O . ILE A 1 176 ? 16.136 2.856 -34.095 1.00 88.75 176 ILE A O 1
ATOM 1434 N N . ILE A 1 177 ? 16.833 3.175 -31.976 1.00 90.44 177 ILE A N 1
ATOM 1435 C CA . ILE A 1 177 ? 17.972 2.259 -32.031 1.00 90.44 177 ILE A CA 1
ATOM 1436 C C . ILE A 1 177 ? 17.794 1.229 -30.922 1.00 90.44 177 ILE A C 1
ATOM 1438 O O . ILE A 1 177 ? 17.752 1.580 -29.743 1.00 90.44 177 ILE A O 1
ATOM 1442 N N . ALA A 1 178 ? 17.687 -0.044 -31.294 1.00 90.50 178 ALA A N 1
ATOM 1443 C CA . ALA A 1 178 ? 17.599 -1.146 -30.346 1.00 90.50 178 ALA A CA 1
ATOM 1444 C C . ALA A 1 178 ? 18.590 -2.248 -30.725 1.00 90.50 178 ALA A C 1
ATOM 1446 O O . ALA A 1 178 ? 18.589 -2.752 -31.849 1.00 90.50 178 ALA A O 1
ATOM 1447 N N . HIS A 1 179 ? 19.421 -2.651 -29.765 1.00 90.69 179 HIS A N 1
ATOM 1448 C CA . HIS A 1 179 ? 20.420 -3.702 -29.938 1.00 90.69 179 HIS A CA 1
ATOM 1449 C C . HIS A 1 179 ? 20.020 -4.954 -29.164 1.00 90.69 179 HIS A C 1
ATOM 1451 O O . HIS A 1 179 ? 19.713 -4.870 -27.977 1.00 90.69 179 HIS A O 1
ATOM 1457 N N . LYS A 1 180 ? 20.074 -6.117 -29.825 1.00 90.75 180 LYS A N 1
ATOM 1458 C CA . LYS A 1 180 ? 19.832 -7.440 -29.218 1.00 90.75 180 LYS A CA 1
ATOM 1459 C C . LYS A 1 180 ? 18.541 -7.509 -28.379 1.00 90.75 180 LYS A C 1
ATOM 1461 O O . LYS A 1 180 ? 18.496 -8.151 -27.333 1.00 90.75 180 LYS A O 1
ATOM 1466 N N . MET A 1 181 ? 17.484 -6.860 -28.851 1.00 90.75 181 MET A N 1
ATOM 1467 C CA . MET A 1 181 ? 16.181 -6.830 -28.201 1.00 90.75 181 MET A CA 1
ATOM 1468 C C . MET A 1 181 ? 15.505 -8.204 -28.274 1.00 90.75 181 MET A C 1
ATOM 1470 O O . MET A 1 181 ? 15.535 -8.876 -29.307 1.00 90.75 181 MET A O 1
ATOM 1474 N N . ARG A 1 182 ? 14.848 -8.595 -27.180 1.00 88.94 182 ARG A N 1
ATOM 1475 C CA . ARG A 1 182 ? 14.053 -9.823 -27.063 1.00 88.94 182 ARG A CA 1
ATOM 1476 C C . ARG A 1 182 ? 12.605 -9.480 -26.725 1.00 88.94 182 ARG A C 1
ATOM 1478 O O . ARG A 1 182 ? 12.339 -8.468 -26.078 1.00 88.94 182 ARG A O 1
ATOM 1485 N N . HIS A 1 183 ? 11.668 -10.327 -27.140 1.00 88.38 183 HIS A N 1
ATOM 1486 C CA . HIS A 1 183 ? 10.271 -10.186 -26.740 1.00 88.38 183 HIS A CA 1
ATOM 1487 C C . HIS A 1 183 ? 10.075 -10.759 -25.331 1.00 88.38 183 HIS A C 1
ATOM 1489 O O . HIS A 1 183 ? 10.284 -11.950 -25.124 1.00 88.38 183 HIS A O 1
ATOM 1495 N N . ALA A 1 184 ? 9.630 -9.935 -24.378 1.00 82.56 184 ALA A N 1
ATOM 1496 C CA . ALA A 1 184 ? 9.586 -10.295 -22.955 1.00 82.56 184 ALA A CA 1
ATOM 1497 C C . ALA A 1 184 ? 8.728 -11.534 -22.625 1.00 82.56 184 ALA A C 1
ATOM 1499 O O . ALA A 1 184 ? 9.016 -12.238 -21.666 1.00 82.56 184 ALA A O 1
ATOM 1500 N N . LEU A 1 185 ? 7.684 -11.807 -23.416 1.00 85.44 185 LEU A N 1
ATOM 1501 C CA . LEU A 1 185 ? 6.769 -12.938 -23.196 1.00 85.44 185 LEU A CA 1
ATOM 1502 C C . LEU A 1 185 ? 7.111 -14.202 -24.007 1.00 85.44 185 LEU A C 1
ATOM 1504 O O . LEU A 1 185 ? 6.354 -15.165 -23.960 1.00 85.44 185 LEU A O 1
ATOM 1508 N N . ILE A 1 186 ? 8.193 -14.197 -24.796 1.00 87.38 186 ILE A N 1
ATOM 1509 C CA . ILE A 1 186 ? 8.601 -15.363 -25.597 1.00 87.38 186 ILE A CA 1
ATOM 1510 C C . ILE A 1 186 ? 9.824 -15.998 -24.940 1.00 87.38 186 ILE A C 1
ATOM 1512 O O . ILE A 1 186 ? 10.876 -15.366 -24.836 1.00 87.38 186 ILE A O 1
ATOM 1516 N N . TYR A 1 187 ? 9.674 -17.252 -24.519 1.00 84.06 187 TYR A N 1
ATOM 1517 C CA . TYR A 1 187 ? 10.769 -18.048 -23.969 1.00 84.06 187 TYR A CA 1
ATOM 1518 C C . TYR A 1 187 ? 11.816 -18.354 -25.050 1.00 84.06 187 TYR A C 1
ATOM 1520 O O . TYR A 1 187 ? 11.458 -18.501 -26.219 1.00 84.06 187 TYR A O 1
ATOM 1528 N N . ASP A 1 188 ? 13.097 -18.393 -24.675 1.00 85.94 188 ASP A N 1
ATOM 1529 C CA . ASP A 1 188 ? 14.235 -18.601 -25.588 1.00 85.94 188 ASP A CA 1
ATOM 1530 C C . ASP A 1 188 ? 14.212 -17.715 -26.853 1.00 85.94 188 ASP A C 1
ATOM 1532 O O . ASP A 1 188 ? 14.628 -18.110 -27.943 1.00 85.94 188 ASP A O 1
ATOM 1536 N N . CYS A 1 189 ? 13.718 -16.476 -26.722 1.00 87.75 189 CYS A N 1
ATOM 1537 C CA . CYS A 1 189 ? 13.625 -15.542 -27.840 1.00 87.75 189 CYS A CA 1
ATOM 1538 C C . CYS A 1 189 ? 15.014 -15.187 -28.391 1.00 87.75 189 CYS A C 1
ATOM 1540 O O . CYS A 1 189 ? 15.867 -14.626 -27.689 1.00 87.75 189 CYS A O 1
ATOM 1542 N N . THR A 1 190 ? 15.210 -15.407 -29.692 1.00 90.00 190 THR A N 1
ATOM 1543 C CA . THR A 1 190 ? 16.417 -14.960 -30.388 1.00 90.00 190 THR A CA 1
ATOM 1544 C C . THR A 1 190 ? 16.484 -13.424 -30.395 1.00 90.00 190 THR A C 1
ATOM 1546 O O . THR A 1 190 ? 15.493 -12.757 -30.719 1.00 90.00 190 THR A O 1
ATOM 1549 N N . PRO A 1 191 ? 17.616 -12.823 -29.979 1.00 91.00 191 PRO A N 1
ATOM 1550 C CA . PRO A 1 191 ? 17.745 -11.374 -29.902 1.00 91.00 191 PRO A CA 1
ATOM 1551 C C . PRO A 1 191 ? 17.896 -10.763 -31.298 1.00 91.00 191 PRO A C 1
ATOM 1553 O O . PRO A 1 191 ? 18.707 -11.227 -32.096 1.00 91.00 191 PRO A O 1
ATOM 1556 N N . ASN A 1 192 ? 17.168 -9.680 -31.567 1.00 91.25 192 ASN A N 1
ATOM 1557 C CA . ASN A 1 192 ? 17.199 -8.969 -32.847 1.00 91.25 192 ASN A CA 1
ATOM 1558 C C . ASN A 1 192 ? 17.501 -7.480 -32.642 1.00 91.25 192 ASN A C 1
ATOM 1560 O O . ASN A 1 192 ? 17.144 -6.900 -31.619 1.00 91.25 192 ASN A O 1
ATOM 1564 N N . SER A 1 193 ? 18.154 -6.851 -33.618 1.00 93.12 193 SER A N 1
ATOM 1565 C CA . SER A 1 193 ? 18.499 -5.423 -33.574 1.00 93.12 193 SER A CA 1
ATOM 1566 C C . SER A 1 193 ? 17.775 -4.658 -34.679 1.00 93.12 193 SER A C 1
ATOM 1568 O O . SER A 1 193 ? 17.523 -5.215 -35.745 1.00 93.12 193 SER A O 1
ATOM 1570 N N . ILE A 1 194 ? 17.465 -3.386 -34.437 1.00 92.00 194 ILE A N 1
ATOM 1571 C CA . ILE A 1 194 ? 16.880 -2.482 -35.432 1.00 92.00 194 ILE A CA 1
ATOM 1572 C C . ILE A 1 194 ? 17.415 -1.065 -35.267 1.00 92.00 194 ILE A C 1
ATOM 1574 O O . ILE A 1 194 ? 17.619 -0.592 -34.149 1.00 92.00 194 ILE A O 1
ATOM 1578 N N . THR A 1 195 ? 17.574 -0.393 -36.401 1.00 91.62 195 THR A N 1
ATOM 1579 C CA . THR A 1 195 ? 17.845 1.039 -36.490 1.00 91.62 195 THR A CA 1
ATOM 1580 C C . THR A 1 195 ? 16.802 1.638 -37.424 1.00 91.62 195 THR A C 1
ATOM 1582 O O . THR A 1 195 ? 16.715 1.241 -38.585 1.00 91.62 195 THR A O 1
ATOM 1585 N N . ILE A 1 196 ? 15.991 2.560 -36.911 1.00 89.44 196 ILE A N 1
ATOM 1586 C CA . ILE A 1 196 ? 14.988 3.307 -37.672 1.00 89.44 196 ILE A CA 1
ATOM 1587 C C . ILE A 1 196 ? 15.399 4.775 -37.644 1.00 89.44 196 ILE A C 1
ATOM 1589 O O . ILE A 1 196 ? 15.457 5.365 -36.569 1.00 89.44 196 ILE A O 1
ATOM 1593 N N . THR A 1 197 ? 15.674 5.353 -38.811 1.00 87.12 197 THR A N 1
ATOM 1594 C CA . THR A 1 197 ? 16.057 6.765 -38.986 1.00 87.12 197 THR A CA 1
ATOM 1595 C C . THR A 1 197 ? 15.301 7.340 -40.174 1.00 87.12 197 THR A C 1
ATOM 1597 O O . THR A 1 197 ? 15.448 6.817 -41.281 1.00 87.12 197 THR A O 1
ATOM 1600 N N . ASP A 1 198 ? 14.494 8.379 -39.943 1.00 78.62 198 ASP A N 1
ATOM 1601 C CA . ASP A 1 198 ? 13.775 9.207 -40.937 1.00 78.62 198 ASP A CA 1
ATOM 1602 C C . ASP A 1 198 ? 12.816 8.500 -41.923 1.00 78.62 198 ASP A C 1
ATOM 1604 O O . ASP A 1 198 ? 11.991 9.153 -42.560 1.00 78.62 198 ASP A O 1
ATOM 1608 N N . LYS A 1 199 ? 12.889 7.173 -42.073 1.00 80.94 199 LYS A N 1
ATOM 1609 C CA . LYS A 1 199 ? 12.145 6.368 -43.049 1.00 80.94 199 LYS A CA 1
ATOM 1610 C C . LYS A 1 199 ? 11.486 5.165 -42.385 1.00 80.94 199 LYS A C 1
ATOM 1612 O O . LYS A 1 199 ? 11.997 4.603 -41.416 1.00 80.94 199 LYS A O 1
ATOM 1617 N N . SER A 1 200 ? 10.365 4.733 -42.957 1.00 83.81 200 SER A N 1
ATOM 1618 C CA . SER A 1 200 ? 9.690 3.493 -42.569 1.00 83.81 200 SER A CA 1
ATOM 1619 C C . SER A 1 200 ? 10.533 2.264 -42.920 1.00 83.81 200 SER A C 1
ATOM 1621 O O . SER A 1 200 ? 11.206 2.229 -43.950 1.00 83.81 200 SER A O 1
ATOM 1623 N N . VAL A 1 201 ? 10.457 1.230 -42.080 1.00 87.12 201 VAL A N 1
ATOM 1624 C CA . VAL A 1 201 ? 11.116 -0.062 -42.311 1.00 87.12 201 VAL A CA 1
ATOM 1625 C C . VAL A 1 201 ? 10.103 -1.058 -42.871 1.00 87.12 201 VAL A C 1
ATOM 1627 O O . VAL A 1 201 ? 9.084 -1.326 -42.237 1.00 87.12 201 VAL A O 1
ATOM 1630 N N . LEU A 1 202 ? 10.397 -1.635 -44.040 1.00 88.69 202 LEU A N 1
ATOM 1631 C CA . LEU A 1 202 ? 9.622 -2.737 -44.611 1.00 88.69 202 LEU A CA 1
ATOM 1632 C C . LEU A 1 202 ? 10.237 -4.079 -44.191 1.00 88.69 202 LEU A C 1
ATOM 1634 O O . LEU A 1 202 ? 11.349 -4.415 -44.591 1.00 88.69 202 LEU A O 1
ATOM 1638 N N . LEU A 1 203 ? 9.501 -4.853 -43.393 1.00 86.94 203 LEU A N 1
ATOM 1639 C CA . LEU A 1 203 ? 9.904 -6.184 -42.932 1.00 86.94 203 LEU A CA 1
ATOM 1640 C C . LEU A 1 203 ? 9.329 -7.270 -43.853 1.00 86.94 203 LEU A C 1
ATOM 1642 O O . LEU A 1 203 ? 8.123 -7.511 -43.852 1.00 86.94 203 LEU A O 1
ATOM 1646 N N . THR A 1 204 ? 10.191 -7.960 -44.603 1.00 88.94 204 THR A N 1
ATOM 1647 C CA . THR A 1 204 ? 9.821 -9.080 -45.489 1.00 88.94 204 THR A CA 1
ATOM 1648 C C . THR A 1 204 ? 10.287 -10.430 -44.927 1.00 88.94 204 THR A C 1
ATOM 1650 O O . THR A 1 204 ? 11.073 -10.491 -43.982 1.00 88.94 204 THR A O 1
ATOM 1653 N N . GLY A 1 205 ? 9.753 -11.538 -45.455 1.00 86.81 205 GLY A N 1
ATOM 1654 C CA . GLY A 1 205 ? 10.142 -12.906 -45.076 1.00 86.81 205 GLY A CA 1
ATOM 1655 C C . GLY A 1 205 ? 8.957 -13.870 -44.996 1.00 86.81 205 GLY A C 1
ATOM 1656 O O . GLY A 1 205 ? 7.804 -13.437 -45.029 1.00 86.81 205 GLY A O 1
ATOM 1657 N N . SER A 1 206 ? 9.222 -15.167 -44.832 1.00 86.50 206 SER A N 1
ATOM 1658 C CA . SER A 1 206 ? 8.188 -16.212 -44.760 1.00 86.50 206 SER A CA 1
ATOM 1659 C C . SER A 1 206 ? 7.267 -16.070 -43.547 1.00 86.50 206 SER A C 1
ATOM 1661 O O . SER A 1 206 ? 7.641 -15.528 -42.502 1.00 86.50 206 SER A O 1
ATOM 1663 N N . ASN A 1 207 ? 6.040 -16.577 -43.651 1.00 79.44 207 ASN A N 1
ATOM 1664 C CA . ASN A 1 207 ? 5.190 -16.752 -42.474 1.00 79.44 207 ASN A CA 1
ATOM 1665 C C . ASN A 1 207 ? 5.932 -17.601 -41.422 1.00 79.44 207 ASN A C 1
ATOM 1667 O O . ASN A 1 207 ? 6.749 -18.447 -41.774 1.00 79.44 207 ASN A O 1
ATOM 1671 N N . MET A 1 208 ? 5.687 -17.335 -40.133 1.00 81.56 208 MET A N 1
ATOM 1672 C CA . MET A 1 208 ? 6.380 -17.962 -38.988 1.00 81.56 208 MET A CA 1
ATOM 1673 C C . MET A 1 208 ? 7.830 -17.504 -38.717 1.00 81.56 208 MET A C 1
ATOM 1675 O O . MET A 1 208 ? 8.412 -17.916 -37.721 1.00 81.56 208 MET A O 1
ATOM 1679 N N . SER A 1 209 ? 8.415 -16.593 -39.503 1.00 85.12 209 SER A N 1
ATOM 1680 C CA . SER A 1 209 ? 9.804 -16.132 -39.295 1.00 85.12 209 SER A CA 1
ATOM 1681 C C . SER A 1 209 ? 10.017 -15.165 -38.109 1.00 85.12 209 SER A C 1
ATOM 1683 O O . SER A 1 209 ? 11.062 -14.530 -38.010 1.00 85.12 209 SER A O 1
ATOM 1685 N N . GLY A 1 210 ? 9.019 -14.975 -37.238 1.00 86.25 210 GLY A N 1
ATOM 1686 C CA . GLY A 1 210 ? 9.120 -14.098 -36.061 1.00 86.25 210 GLY A CA 1
ATOM 1687 C C . GLY A 1 210 ? 8.888 -12.597 -36.302 1.00 86.25 210 GLY A C 1
ATOM 1688 O O . GLY A 1 210 ? 8.989 -11.820 -35.355 1.00 86.25 210 GLY A O 1
ATOM 1689 N N . LYS A 1 211 ? 8.514 -12.166 -37.519 1.00 89.75 211 LYS A N 1
ATOM 1690 C CA . LYS A 1 211 ? 8.278 -10.739 -37.857 1.00 89.75 211 LYS A CA 1
ATOM 1691 C C . LYS A 1 211 ? 7.308 -10.035 -36.904 1.00 89.75 211 LYS A C 1
ATOM 1693 O O . LYS A 1 211 ? 7.590 -8.942 -36.426 1.00 89.75 211 LYS A O 1
ATOM 1698 N N . THR A 1 212 ? 6.175 -10.664 -36.602 1.00 87.69 212 THR A N 1
ATOM 1699 C CA . THR A 1 212 ? 5.156 -10.082 -35.714 1.00 87.69 212 THR A CA 1
ATOM 1700 C C . THR A 1 212 ? 5.675 -9.941 -34.288 1.00 87.69 212 THR A C 1
ATOM 1702 O O . THR A 1 212 ? 5.501 -8.895 -33.666 1.00 87.69 212 THR A O 1
ATOM 1705 N N . SER A 1 213 ? 6.359 -10.970 -33.783 1.00 89.44 213 SER A N 1
ATOM 1706 C CA . SER A 1 213 ? 7.001 -10.937 -32.468 1.00 89.44 213 SER A CA 1
ATOM 1707 C C . SER A 1 213 ? 8.036 -9.819 -32.386 1.00 89.44 213 SER A C 1
ATOM 1709 O O . SER A 1 213 ? 8.121 -9.129 -31.376 1.00 89.44 213 SER A O 1
ATOM 1711 N N . PHE A 1 214 ? 8.778 -9.587 -33.466 1.00 90.19 214 PHE A N 1
ATOM 1712 C CA . PHE A 1 214 ? 9.750 -8.509 -33.541 1.00 90.19 214 PHE A CA 1
ATOM 1713 C C . PHE A 1 214 ? 9.103 -7.119 -33.495 1.00 90.19 214 PHE A C 1
ATOM 1715 O O . PHE A 1 214 ? 9.493 -6.302 -32.664 1.00 90.19 214 PHE A O 1
ATOM 1722 N N . ILE A 1 215 ? 8.070 -6.865 -34.308 1.00 89.50 215 ILE A N 1
ATOM 1723 C CA . ILE A 1 215 ? 7.340 -5.583 -34.308 1.00 89.50 215 ILE A CA 1
ATOM 1724 C C . ILE A 1 215 ? 6.737 -5.300 -32.924 1.00 89.50 215 ILE A C 1
ATOM 1726 O O . ILE A 1 215 ? 6.868 -4.191 -32.406 1.00 89.50 215 ILE A O 1
ATOM 1730 N N . ARG A 1 216 ? 6.137 -6.314 -32.286 1.00 88.56 216 ARG A N 1
ATOM 1731 C CA . ARG A 1 216 ? 5.598 -6.194 -30.923 1.00 88.56 216 ARG A CA 1
ATOM 1732 C C . ARG A 1 216 ? 6.681 -5.898 -29.894 1.00 88.56 216 ARG A C 1
ATOM 1734 O O . ARG A 1 216 ? 6.472 -5.054 -29.030 1.00 88.56 216 ARG A O 1
ATOM 1741 N N . ALA A 1 217 ? 7.844 -6.541 -30.004 1.00 90.31 217 ALA A N 1
ATOM 1742 C CA . ALA A 1 217 ? 8.966 -6.259 -29.117 1.00 90.31 217 ALA A CA 1
ATOM 1743 C C . ALA A 1 217 ? 9.419 -4.794 -29.239 1.00 90.31 217 ALA A C 1
ATOM 1745 O O . ALA A 1 217 ? 9.609 -4.148 -28.209 1.00 90.31 217 ALA A O 1
ATOM 1746 N N . VAL A 1 218 ? 9.517 -4.246 -30.461 1.00 90.06 218 VAL A N 1
ATOM 1747 C CA . VAL A 1 218 ? 9.842 -2.821 -30.667 1.00 90.06 218 VAL A CA 1
ATOM 1748 C C . VAL A 1 218 ? 8.779 -1.934 -30.016 1.00 90.06 218 VAL A C 1
ATOM 1750 O O . VAL A 1 218 ? 9.118 -1.083 -29.197 1.00 90.06 218 VAL A O 1
ATOM 1753 N N . GLY A 1 219 ? 7.498 -2.157 -30.325 1.00 89.31 219 GLY A N 1
ATOM 1754 C CA . GLY A 1 219 ? 6.397 -1.335 -29.814 1.00 89.31 219 GLY A CA 1
ATOM 1755 C C . GLY A 1 219 ? 6.304 -1.319 -28.285 1.00 89.31 219 GLY A C 1
ATOM 1756 O O . GLY A 1 219 ? 6.190 -0.250 -27.689 1.00 89.31 219 GLY A O 1
ATOM 1757 N N . LEU A 1 220 ? 6.424 -2.483 -27.638 1.00 88.50 220 LEU A N 1
ATOM 1758 C CA . LEU A 1 220 ? 6.406 -2.597 -26.175 1.00 88.50 220 LEU A CA 1
ATOM 1759 C C . LEU A 1 220 ? 7.555 -1.819 -25.523 1.00 88.50 220 LEU A C 1
ATOM 1761 O O . LEU A 1 220 ? 7.335 -1.102 -24.546 1.00 88.50 220 LEU A O 1
ATOM 1765 N N . ASN A 1 221 ? 8.770 -1.936 -26.069 1.00 88.25 221 ASN A N 1
ATOM 1766 C CA . ASN A 1 221 ? 9.918 -1.196 -25.554 1.00 88.25 221 ASN A CA 1
ATOM 1767 C C . ASN A 1 221 ? 9.727 0.315 -25.739 1.00 88.25 221 ASN A C 1
ATOM 1769 O O . ASN A 1 221 ? 9.958 1.061 -24.795 1.00 88.25 221 ASN A O 1
ATOM 1773 N N . VAL A 1 222 ? 9.235 0.770 -26.896 1.00 88.12 222 VAL A N 1
ATOM 1774 C CA . VAL A 1 222 ? 8.984 2.199 -27.162 1.00 88.12 222 VAL A CA 1
ATOM 1775 C C . VAL A 1 222 ? 7.944 2.782 -26.205 1.00 88.12 222 VAL A C 1
ATOM 1777 O O . VAL A 1 222 ? 8.208 3.8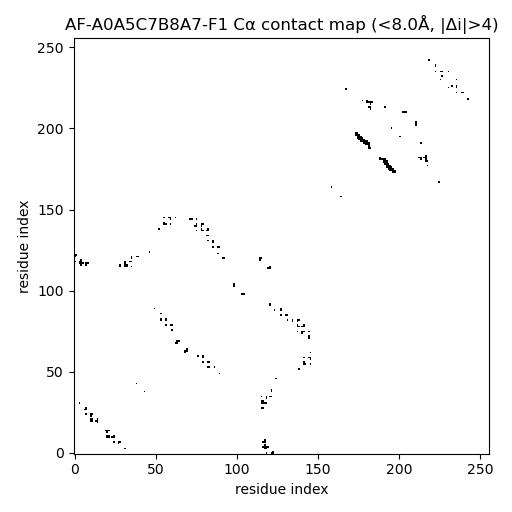11 -25.591 1.00 88.12 222 VAL A O 1
ATOM 1780 N N . ILE A 1 223 ? 6.798 2.118 -26.013 1.00 89.50 223 ILE A N 1
ATOM 1781 C CA . ILE A 1 223 ? 5.763 2.583 -25.070 1.00 89.50 223 ILE A CA 1
ATOM 1782 C C . ILE A 1 223 ? 6.355 2.733 -23.666 1.00 89.50 223 ILE A C 1
ATOM 1784 O O . ILE A 1 223 ? 6.124 3.739 -22.998 1.00 89.50 223 ILE A O 1
ATOM 1788 N N . ARG A 1 224 ? 7.175 1.767 -23.233 1.00 86.19 224 ARG A N 1
ATOM 1789 C CA . ARG A 1 224 ? 7.810 1.827 -21.916 1.00 86.19 2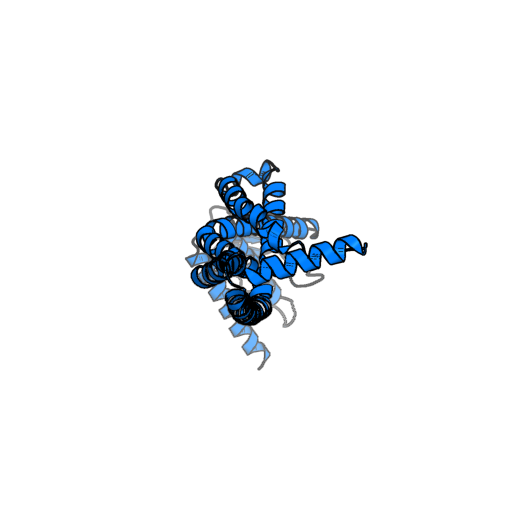24 ARG A CA 1
ATOM 1790 C C . ARG A 1 224 ? 8.834 2.957 -21.795 1.00 86.19 224 ARG A C 1
ATOM 1792 O O . ARG A 1 224 ? 8.964 3.532 -20.720 1.00 86.19 224 ARG A O 1
ATOM 1799 N N . VAL A 1 225 ? 9.557 3.275 -22.868 1.00 87.25 225 VAL A N 1
ATOM 1800 C CA . VAL A 1 225 ? 10.484 4.418 -22.910 1.00 87.25 225 VAL A CA 1
ATOM 1801 C C . VAL A 1 225 ? 9.726 5.727 -22.733 1.00 87.25 225 VAL A C 1
ATOM 1803 O O . VAL A 1 225 ? 10.149 6.546 -21.922 1.00 87.25 225 VAL A O 1
ATOM 1806 N N . LEU A 1 226 ? 8.616 5.913 -23.454 1.00 86.94 226 LEU A N 1
ATOM 1807 C CA . LEU A 1 226 ? 7.795 7.122 -23.351 1.00 86.94 226 LEU A CA 1
ATOM 1808 C C . LEU A 1 226 ? 7.275 7.313 -21.920 1.00 86.94 226 LEU A C 1
ATOM 1810 O O . LEU A 1 226 ? 7.410 8.393 -21.354 1.00 86.94 226 LEU A O 1
ATOM 1814 N N . ASP A 1 227 ? 6.763 6.239 -21.322 1.00 86.44 227 ASP A N 1
ATOM 1815 C CA . ASP A 1 227 ? 6.212 6.235 -19.965 1.00 86.44 227 ASP A CA 1
ATOM 1816 C C . ASP A 1 227 ? 7.268 6.543 -18.883 1.00 86.44 227 ASP A C 1
ATOM 1818 O O . ASP A 1 227 ? 7.035 7.362 -18.006 1.00 86.44 227 ASP A O 1
ATOM 1822 N N . ILE A 1 228 ? 8.469 5.947 -18.957 1.00 84.44 228 ILE A N 1
ATOM 1823 C CA . ILE A 1 228 ? 9.541 6.180 -17.962 1.00 84.44 228 ILE A CA 1
ATOM 1824 C C . ILE A 1 228 ? 10.142 7.592 -18.053 1.00 84.44 228 ILE A C 1
ATOM 1826 O O . ILE A 1 228 ? 10.688 8.077 -17.066 1.00 84.44 228 ILE A O 1
ATOM 1830 N N . ASN A 1 229 ? 10.101 8.228 -19.225 1.00 84.31 229 ASN A N 1
ATOM 1831 C CA . ASN A 1 229 ? 10.675 9.561 -19.437 1.00 84.31 229 ASN A CA 1
ATOM 1832 C C . ASN A 1 229 ? 9.626 10.680 -19.315 1.00 84.31 229 ASN A C 1
ATOM 1834 O O . ASN A 1 229 ? 9.830 11.756 -19.872 1.00 84.31 229 ASN A O 1
ATOM 1838 N N . ASP A 1 230 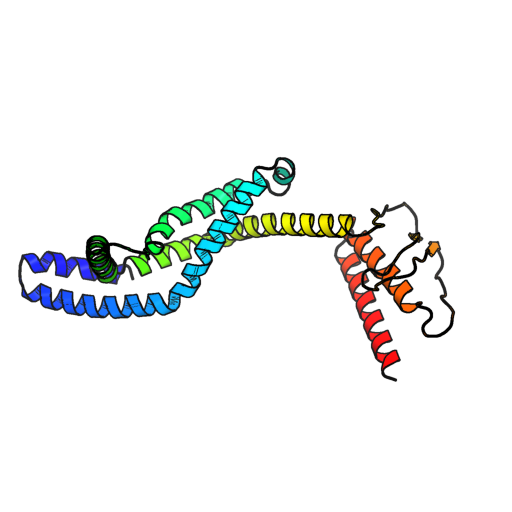? 8.511 10.416 -18.625 1.00 83.88 230 ASP A N 1
ATOM 1839 C CA . ASP A 1 230 ? 7.454 11.388 -18.320 1.00 83.88 230 ASP A CA 1
ATOM 1840 C C . ASP A 1 230 ? 6.912 12.131 -19.557 1.00 83.88 230 ASP A C 1
ATOM 1842 O O . ASP A 1 230 ? 6.580 13.319 -19.505 1.00 83.88 230 ASP A O 1
ATOM 1846 N N . TYR A 1 231 ? 6.800 11.435 -20.696 1.00 86.38 231 TYR A N 1
ATOM 1847 C CA . TYR A 1 231 ? 6.102 11.999 -21.852 1.00 86.38 231 TYR A CA 1
ATOM 1848 C C . TYR A 1 231 ? 4.625 12.269 -21.506 1.00 86.38 231 TYR A C 1
ATOM 1850 O O . TYR A 1 231 ? 4.040 11.549 -20.690 1.00 86.38 231 TYR A O 1
ATOM 1858 N N . PRO A 1 232 ? 3.985 13.269 -22.147 1.00 91.50 232 PRO A N 1
ATOM 1859 C CA . PRO A 1 232 ? 2.569 13.567 -21.952 1.00 91.50 232 PRO A CA 1
ATOM 1860 C C . PRO A 1 232 ? 1.692 12.312 -21.996 1.00 91.50 232 PRO A C 1
ATOM 1862 O O . PRO A 1 232 ? 1.809 11.488 -22.911 1.00 91.50 232 PRO A O 1
ATOM 1865 N N . LYS A 1 233 ? 0.791 12.167 -21.015 1.00 89.50 233 LYS A N 1
ATOM 1866 C CA . LYS A 1 233 ? -0.072 10.980 -20.882 1.00 89.50 233 LYS A CA 1
ATOM 1867 C C . LYS A 1 233 ? -0.912 10.749 -22.133 1.00 89.50 233 LYS A C 1
ATOM 1869 O O . LYS A 1 233 ? -1.188 9.605 -22.475 1.00 89.5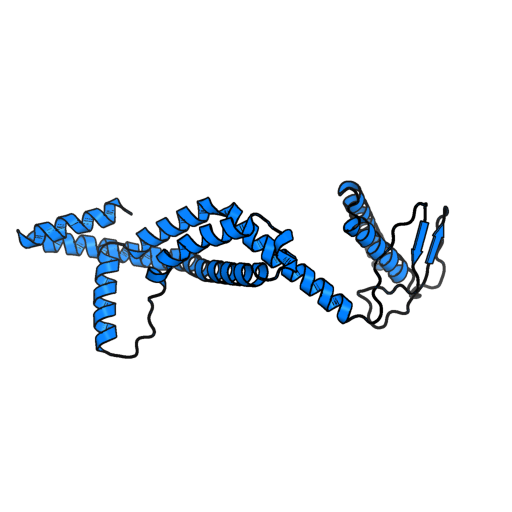0 233 LYS A O 1
ATOM 1874 N N . GLU A 1 234 ? -1.296 11.815 -22.826 1.00 91.25 234 GLU A N 1
ATOM 1875 C CA . GLU A 1 234 ? -2.027 11.772 -24.090 1.00 91.25 234 GLU A CA 1
ATOM 1876 C C . GLU A 1 234 ? -1.250 10.982 -25.152 1.00 91.25 234 GLU A C 1
ATOM 1878 O O . GLU A 1 234 ? -1.819 10.094 -25.783 1.00 91.25 234 GLU A O 1
ATOM 1883 N N . ILE A 1 235 ? 0.060 11.225 -25.271 1.00 87.12 235 ILE A N 1
ATOM 1884 C CA . ILE A 1 235 ? 0.948 10.552 -26.232 1.00 87.12 235 ILE A CA 1
ATOM 1885 C C . ILE A 1 235 ? 1.115 9.074 -25.871 1.00 87.12 235 ILE A C 1
ATOM 1887 O O . ILE A 1 235 ? 1.019 8.200 -26.734 1.00 87.12 235 ILE A O 1
ATOM 1891 N N . VAL A 1 236 ? 1.334 8.768 -24.589 1.00 88.94 236 VAL A N 1
ATOM 1892 C CA . VAL A 1 236 ? 1.467 7.377 -24.123 1.00 88.94 236 VAL A CA 1
ATOM 1893 C C . VAL A 1 236 ? 0.160 6.606 -24.356 1.00 88.94 236 VAL A C 1
ATOM 1895 O O . VAL A 1 236 ? 0.178 5.466 -24.829 1.00 88.94 236 VAL A O 1
ATOM 1898 N N . ASN A 1 237 ? -0.987 7.236 -24.092 1.00 90.44 237 ASN A N 1
ATOM 1899 C CA . ASN A 1 237 ? -2.308 6.655 -24.322 1.00 90.44 237 ASN A CA 1
ATOM 1900 C C . ASN A 1 237 ? -2.600 6.429 -25.809 1.00 90.44 237 ASN A C 1
ATOM 1902 O O . ASN A 1 237 ? -3.140 5.380 -26.165 1.00 90.44 237 ASN A O 1
ATOM 1906 N N . GLU A 1 238 ? -2.223 7.369 -26.675 1.00 90.19 238 GLU A N 1
ATOM 1907 C CA . GLU A 1 238 ? -2.334 7.223 -28.126 1.00 90.19 238 GLU A CA 1
ATOM 1908 C C . GLU A 1 238 ? -1.480 6.050 -28.628 1.00 90.19 238 GLU A C 1
ATOM 1910 O O . GLU A 1 238 ? -1.986 5.167 -29.323 1.00 90.19 238 GLU A O 1
ATOM 1915 N N . ALA A 1 239 ? -0.220 5.959 -28.192 1.00 87.12 239 ALA A N 1
ATOM 1916 C CA . ALA A 1 239 ? 0.662 4.845 -28.534 1.00 87.12 239 ALA A CA 1
ATOM 1917 C C . ALA A 1 239 ? 0.089 3.489 -28.074 1.00 87.12 239 ALA A C 1
ATOM 1919 O O . ALA A 1 239 ? 0.104 2.507 -28.825 1.00 87.12 239 ALA A O 1
ATOM 1920 N N . MET A 1 240 ? -0.486 3.428 -26.866 1.00 87.88 240 MET A N 1
ATOM 1921 C CA . MET A 1 240 ? -1.194 2.239 -26.380 1.00 87.88 240 MET A CA 1
ATOM 1922 C C . MET A 1 240 ? -2.440 1.911 -27.216 1.00 87.88 240 MET A C 1
ATOM 1924 O O . MET A 1 240 ? -2.709 0.735 -27.473 1.00 87.88 240 MET A O 1
ATOM 1928 N N . ALA A 1 241 ? -3.203 2.914 -27.653 1.00 88.44 241 ALA A N 1
ATOM 1929 C CA . ALA A 1 241 ? -4.375 2.714 -28.501 1.00 88.44 241 ALA A CA 1
ATOM 1930 C C . ALA A 1 241 ? -3.987 2.138 -29.872 1.00 88.44 241 ALA A C 1
ATOM 1932 O O . ALA A 1 241 ? -4.594 1.160 -30.310 1.00 88.44 241 ALA A O 1
ATOM 1933 N N . ILE A 1 242 ? -2.931 2.667 -30.500 1.00 84.56 242 ILE A N 1
ATOM 1934 C CA . ILE A 1 242 ? -2.380 2.148 -31.761 1.00 84.56 242 ILE A CA 1
ATOM 1935 C C . ILE A 1 242 ? -1.936 0.689 -31.592 1.00 84.56 242 ILE A C 1
ATOM 1937 O O . ILE A 1 242 ? -2.291 -0.158 -32.412 1.00 84.56 242 ILE A O 1
ATOM 1941 N N . SER A 1 243 ? -1.235 0.369 -30.499 1.00 84.44 243 SER A N 1
ATOM 1942 C CA . SER A 1 243 ? -0.830 -1.008 -30.176 1.00 84.44 243 SER A CA 1
ATOM 1943 C C . SER A 1 243 ? -2.029 -1.968 -30.110 1.00 84.44 243 SER A C 1
ATOM 1945 O O . SER A 1 243 ? -2.014 -3.037 -30.721 1.00 84.44 243 SER A O 1
ATOM 1947 N N . ARG A 1 244 ? -3.135 -1.552 -29.473 1.00 84.75 244 ARG A N 1
ATOM 1948 C CA . ARG A 1 244 ? -4.378 -2.348 -29.414 1.00 84.75 244 ARG A CA 1
ATOM 1949 C C . ARG A 1 244 ? -5.047 -2.522 -30.776 1.00 84.75 244 ARG A C 1
ATOM 1951 O O . ARG A 1 244 ? -5.612 -3.582 -31.042 1.00 84.75 244 ARG A O 1
ATOM 1958 N N . VAL A 1 245 ? -5.038 -1.489 -31.621 1.00 82.12 245 VAL A N 1
ATOM 1959 C CA . VAL A 1 245 ? -5.584 -1.576 -32.986 1.00 82.12 245 VAL A CA 1
ATOM 1960 C C . VAL A 1 245 ? -4.773 -2.570 -33.809 1.00 82.12 245 VAL A C 1
ATOM 1962 O O . VAL A 1 245 ? -5.365 -3.440 -34.448 1.00 82.12 245 VAL A O 1
ATOM 1965 N N . LEU A 1 246 ? -3.440 -2.503 -33.731 1.00 73.94 246 LEU A N 1
ATOM 1966 C CA . LEU A 1 246 ? -2.557 -3.475 -34.373 1.00 73.94 246 LEU A CA 1
ATOM 1967 C C . LEU A 1 246 ? -2.902 -4.896 -33.915 1.00 73.94 246 LEU A C 1
ATOM 1969 O O . LEU A 1 246 ? -3.143 -5.762 -34.751 1.00 73.94 246 LEU A O 1
ATOM 1973 N N . ASP A 1 247 ? -3.037 -5.132 -32.610 1.00 74.38 247 ASP A N 1
ATOM 1974 C CA . ASP A 1 247 ? -3.391 -6.460 -32.102 1.00 74.38 247 ASP A CA 1
ATOM 1975 C C . ASP A 1 247 ? -4.731 -6.990 -32.638 1.00 74.38 247 ASP A C 1
ATOM 1977 O O . ASP A 1 247 ? -4.827 -8.179 -32.945 1.00 74.38 247 ASP A O 1
ATOM 1981 N N . LYS A 1 248 ? -5.742 -6.127 -32.817 1.00 74.12 248 LYS A N 1
ATOM 1982 C CA . LYS A 1 248 ? -7.042 -6.519 -33.391 1.00 74.12 248 LYS A CA 1
ATOM 1983 C C . LYS A 1 248 ? -6.955 -6.872 -34.873 1.00 74.12 248 LYS A C 1
ATOM 1985 O O . LYS A 1 248 ? -7.469 -7.915 -35.265 1.00 74.12 248 LYS A O 1
ATOM 1990 N N . VAL A 1 249 ? -6.302 -6.034 -35.680 1.00 65.50 249 VAL A N 1
ATOM 1991 C CA . VAL A 1 249 ? -6.150 -6.263 -37.131 1.00 65.50 249 VAL A CA 1
ATOM 1992 C C . VAL A 1 249 ? -5.452 -7.601 -37.395 1.00 65.50 249 VAL A C 1
ATOM 1994 O O . VAL A 1 249 ? -5.852 -8.350 -38.282 1.00 65.50 249 VAL A O 1
ATOM 1997 N N . TYR A 1 250 ? -4.464 -7.956 -36.571 1.00 56.84 250 TYR A N 1
ATOM 1998 C CA . TYR A 1 250 ? -3.755 -9.229 -36.707 1.00 56.84 250 TYR A CA 1
ATOM 1999 C C . TYR A 1 250 ? -4.506 -10.440 -36.150 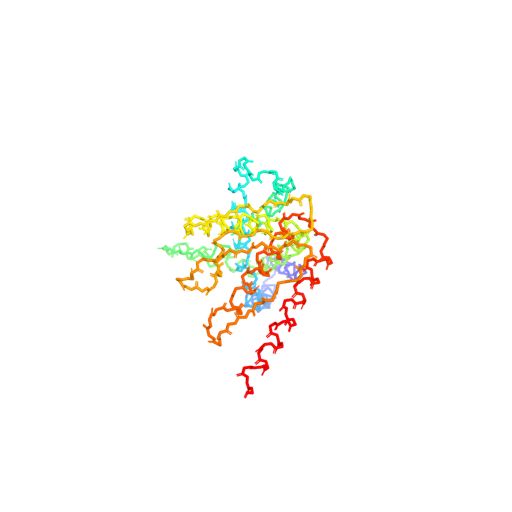1.00 56.84 250 TYR A C 1
ATOM 2001 O O . TYR A 1 250 ? -4.262 -11.550 -36.617 1.00 56.84 250 TYR A O 1
ATOM 2009 N N . TYR A 1 251 ? -5.392 -10.271 -35.163 1.00 53.44 251 TYR A N 1
ATOM 2010 C CA . TYR A 1 251 ? -6.215 -11.383 -34.681 1.00 53.44 251 TYR A CA 1
ATOM 2011 C C . TYR A 1 251 ? -7.213 -11.824 -35.757 1.00 53.44 251 TYR A C 1
ATOM 2013 O O . TYR A 1 251 ? -7.372 -13.017 -35.981 1.00 53.44 251 TYR A O 1
ATOM 2021 N N . VAL A 1 252 ? -7.811 -10.870 -36.480 1.00 49.16 252 VAL A N 1
ATOM 2022 C CA . VAL A 1 252 ? -8.740 -11.147 -37.590 1.00 49.16 252 VAL A CA 1
ATOM 2023 C C . VAL A 1 252 ? -8.031 -11.868 -38.743 1.00 49.16 252 VAL A C 1
ATOM 2025 O O . VAL A 1 252 ? -8.517 -12.893 -39.200 1.00 49.16 252 VAL A O 1
ATOM 2028 N N . ALA A 1 253 ? -6.820 -11.440 -39.116 1.00 48.78 253 ALA A N 1
ATOM 2029 C CA . ALA A 1 253 ? -6.025 -12.067 -40.182 1.00 48.78 253 ALA A CA 1
ATOM 2030 C C . ALA A 1 253 ? -5.500 -13.490 -39.870 1.00 48.78 253 ALA A C 1
ATOM 2032 O O . ALA A 1 253 ? -4.798 -14.076 -40.690 1.00 48.78 253 ALA A O 1
ATOM 2033 N N . LYS A 1 254 ? -5.757 -14.024 -38.668 1.00 42.81 254 LYS A N 1
ATOM 2034 C CA . LYS A 1 254 ? -5.376 -15.385 -38.252 1.00 42.81 254 LYS A CA 1
ATOM 2035 C C . LYS A 1 254 ? -6.575 -16.336 -38.130 1.00 42.81 254 LYS A C 1
ATOM 2037 O O . LYS A 1 254 ? -6.357 -17.518 -37.873 1.00 42.81 254 LYS A O 1
ATOM 2042 N N . VAL A 1 255 ? -7.800 -15.809 -38.222 1.00 43.94 255 VAL A N 1
ATOM 2043 C CA . VAL A 1 255 ? -9.066 -16.565 -38.142 1.00 43.94 255 VAL A CA 1
ATOM 2044 C C . VAL A 1 255 ? -9.696 -16.779 -39.531 1.00 43.94 255 VAL A C 1
ATOM 2046 O O . VAL A 1 255 ? -10.596 -17.604 -39.660 1.00 43.94 255 VAL A O 1
ATOM 2049 N N . GLU A 1 256 ? -9.177 -16.114 -40.565 1.00 35.34 256 GLU A N 1
ATOM 2050 C CA . GLU A 1 256 ? -9.409 -16.412 -41.990 1.00 35.34 256 GLU A CA 1
ATOM 2051 C C . GLU A 1 256 ? -8.234 -17.203 -42.581 1.00 35.34 256 GLU A C 1
ATOM 2053 O O . GLU A 1 256 ? -8.493 -18.092 -43.424 1.00 35.34 256 GLU A O 1
#